Protein 2EHZ (pdb70)

Secondary structure (DSSP, 8-state):
---EEEEEEEEEE-S-HHHHHHIIIIII-PEEE--S-SSEEEEESSSBS-SEEEESS--SEEEEEEEEESSHHHHHHHHHHHHHTT---EE--HHHHHHHTEEEEEEEE-TTS-EEEEEEEE-B-TTS----SS--SS-B--GGG-S-EEEE--S-HHHHHHHHHHTT-B--EEEEEE-TTS-EEEEEEEBSSSBS-SEEE-S---SSSEEEEEEEESSHHHHHHHHHHHHHTT--EEEEEEE-TTT--EEEEEE-TTSSEEEEEE-PPBP-SS---BSS-SEE--B-S-SSS--S---

Nearest PDB structures (foldseek):
  2ehz-assembly1_A  TM=1.003E+00  e=2.492E-70  Pseudomonas sp. C18
  2ei2-assembly1_A  TM=9.998E-01  e=2.184E-67  Pseudomonas sp. C18
  2wl9-assembly2_A  TM=9.885E-01  e=6.927E-49  Rhodococcus sp. DK17
  2wl3-assembly1_C  TM=9.842E-01  e=6.831E-46  Rhodococcus sp. DK17
  1kwb-assembly1_B  TM=9.546E-01  e=2.351E-32  Pseudomonas sp. KKS102

Organism: Pseudomonas sp. (strain C18) (NCBI:txid69011)

Structure (mmCIF, N/CA/C/O backbone):
data_2EHZ
#
_entry.id   2EHZ
#
_cell.length_a   117.820
_cell.length_b   117.820
_cell.length_c   121.160
_cell.angle_alpha   90.00
_cell.angle_beta   90.00
_cell.angle_gamma   90.00
#
_symmetry.space_group_name_H-M   'I 4 2 2'
#
loop_
_entity.id
_entity.type
_entity.pdbx_description
1 polymer '1,2-dihydroxynaphthalene dioxygenase'
2 non-polymer 'FE (II) ION'
3 non-polymer 'MAGNESIUM ION'
4 non-polymer 4-METHYLCATECHOL
5 non-polymer 1,2-ETHANEDIOL
6 water water
#
loop_
_atom_site.group_PDB
_atom_site.id
_atom_site.type_symbol
_atom_site.label_atom_id
_atom_site.label_alt_id
_atom_site.label_comp_id
_atom_site.label_asym_id
_atom_site.label_entity_id
_atom_site.label_seq_id
_atom_site.pdbx_PDB_ins_code
_atom_site.Cartn_x
_atom_site.Cartn_y
_atom_site.Cartn_z
_atom_site.occupancy
_atom_site.B_iso_or_equiv
_atom_site.auth_seq_id
_atom_site.auth_comp_id
_atom_site.auth_asym_id
_atom_site.auth_atom_id
_atom_site.pdbx_PDB_model_num
ATOM 1 N N . GLN A 1 4 ? 0.795 9.195 31.512 0.00 28.91 4 GLN A N 1
ATOM 2 C CA . GLN A 1 4 ? 1.552 10.102 32.464 1.00 16.96 4 GLN A CA 1
ATOM 3 C C . GLN A 1 4 ? 1.450 11.481 31.819 0.50 16.31 4 GLN A C 1
ATOM 4 O O . GLN A 1 4 ? 1.618 11.620 30.607 0.50 16.47 4 GLN A O 1
ATOM 10 N N . ALA A 1 5 ? 1.175 12.490 32.645 1.00 16.15 5 ALA A N 1
ATOM 11 C CA . ALA A 1 5 ? 1.054 13.877 32.196 1.00 14.99 5 ALA A CA 1
ATOM 12 C C . ALA A 1 5 ? 2.404 14.413 31.732 1.00 14.26 5 ALA A C 1
ATOM 13 O O . ALA A 1 5 ? 3.420 14.245 32.414 1.00 14.96 5 ALA A O 1
ATOM 15 N N . ALA A 1 6 ? 2.406 15.051 30.566 1.00 12.85 6 ALA A N 1
ATOM 16 C CA . ALA A 1 6 ? 3.641 15.549 29.976 1.00 11.18 6 ALA A CA 1
ATOM 17 C C . ALA A 1 6 ? 3.396 16.711 29.029 1.00 9.90 6 ALA A C 1
ATOM 18 O O . ALA A 1 6 ? 2.316 16.844 28.437 1.00 9.81 6 ALA A O 1
ATOM 20 N N . VAL A 1 7 ? 4.414 17.548 28.884 1.00 8.86 7 VAL A N 1
ATOM 21 C CA . VAL A 1 7 ? 4.453 18.512 27.808 1.00 8.00 7 VAL A CA 1
ATOM 22 C C . VAL A 1 7 ? 4.444 17.741 26.488 1.00 7.90 7 VAL A C 1
ATOM 23 O O . VAL A 1 7 ? 5.108 16.707 26.363 1.00 8.04 7 VAL A O 1
ATOM 27 N N . ILE A 1 8 ? 3.659 18.225 25.524 1.00 7.51 8 ILE A N 1
ATOM 28 C CA . ILE A 1 8 ? 3.524 17.565 24.224 1.00 8.15 8 ILE A CA 1
ATOM 29 C C . ILE A 1 8 ? 4.078 18.348 23.032 1.00 7.84 8 ILE A C 1
ATOM 30 O O . ILE A 1 8 ? 4.278 17.756 21.977 1.00 8.05 8 ILE A O 1
ATOM 35 N N . GLU A 1 9 ? 4.298 19.657 23.170 1.00 7.61 9 GLU A N 1
ATOM 36 C CA . GLU A 1 9 ? 4.948 20.432 22.100 1.00 7.64 9 GLU A CA 1
ATOM 37 C C . GLU A 1 9 ? 5.378 21.802 22.579 1.00 7.34 9 GLU A C 1
ATOM 38 O O . GLU A 1 9 ? 4.857 22.324 23.570 1.00 7.28 9 GLU A O 1
ATOM 44 N N . LEU A 1 10 ? 6.335 22.376 21.855 1.00 7.01 10 LEU A N 1
ATOM 45 C CA . LEU A 1 10 ? 6.599 23.809 21.927 1.00 7.56 10 LEU A CA 1
ATOM 46 C C . LEU A 1 10 ? 5.484 24.488 21.132 1.00 7.59 10 LEU A C 1
ATOM 47 O O . LEU A 1 10 ? 5.478 24.479 19.893 1.00 8.41 10 LEU A O 1
ATOM 52 N N . GLY A 1 11 ? 4.536 25.068 21.861 1.00 7.33 11 GLY A N 1
ATOM 53 C CA . GLY A 1 11 ? 3.321 25.608 21.253 1.00 7.23 11 GLY A CA 1
ATOM 54 C C . GLY A 1 11 ? 3.499 27.015 20.719 1.00 7.54 11 GLY A C 1
ATOM 55 O O . GLY A 1 11 ? 3.149 27.309 19.574 1.00 8.00 11 GLY A O 1
ATOM 56 N N . TYR A 1 12 ? 4.037 27.894 21.553 1.00 7.45 12 TYR A N 1
ATOM 57 C CA . TYR A 1 12 ? 4.285 29.273 21.144 1.00 7.50 12 TYR A CA 1
ATOM 58 C C . TYR A 1 12 ? 5.525 29.776 21.853 1.00 7.52 12 TYR A C 1
ATOM 59 O O . TYR A 1 12 ? 6.041 29.140 22.771 1.00 7.93 12 TYR A O 1
ATOM 68 N N . MET A 1 13 ? 5.995 30.937 21.429 1.00 7.77 13 MET A N 1
ATOM 69 C CA . MET A 1 13 ? 7.070 31.604 22.132 1.00 8.56 13 MET A CA 1
ATOM 70 C C . MET A 1 13 ? 6.906 33.092 21.966 1.00 8.20 13 MET A C 1
ATOM 71 O O . MET A 1 13 ? 6.225 33.564 21.036 1.00 8.69 13 MET A O 1
ATOM 76 N N . GLY A 1 14 ? 7.513 33.825 22.885 1.00 7.35 14 GLY A N 1
ATOM 77 C CA . GLY A 1 14 ? 7.506 35.278 22.828 1.00 7.77 14 GLY A CA 1
ATOM 78 C C . GLY A 1 14 ? 8.929 35.776 22.763 1.00 7.88 14 GLY A C 1
ATOM 79 O O . GLY A 1 14 ? 9.806 35.245 23.446 1.00 7.75 14 GLY A O 1
ATOM 80 N N . ILE A 1 15 ? 9.154 36.786 21.930 1.00 7.67 15 ILE A N 1
ATOM 81 C CA . ILE A 1 15 ? 10.448 37.468 21.855 1.00 8.43 15 ILE A CA 1
ATOM 82 C C . ILE A 1 15 ? 10.203 38.969 22.010 1.00 8.53 15 ILE A C 1
ATOM 83 O O . ILE A 1 15 ? 9.087 39.446 21.769 1.00 8.46 15 ILE A O 1
ATOM 88 N N . SER A 1 16 ? 11.224 39.708 22.434 1.00 8.78 16 SER A N 1
ATOM 89 C CA . SER A 1 16 ? 11.135 41.170 22.388 1.00 9.71 16 SER A CA 1
ATOM 90 C C . SER A 1 16 ? 12.228 41.722 21.492 1.00 9.55 16 SER A C 1
ATOM 91 O O . SER A 1 16 ? 13.350 41.201 21.471 1.00 9.37 16 SER A O 1
ATOM 95 N N . VAL A 1 17 ? 11.885 42.775 20.752 1.00 9.68 17 VAL A N 1
ATOM 96 C CA . VAL A 1 17 ? 12.765 43.323 19.726 1.00 10.11 17 VAL A CA 1
ATOM 97 C C . VAL A 1 17 ? 12.868 44.835 19.840 1.00 10.26 17 VAL A C 1
ATOM 98 O O . VAL A 1 17 ? 11.947 45.491 20.323 1.00 10.69 17 VAL A O 1
ATOM 102 N N . LYS A 1 18 ? 13.999 45.370 19.396 1.00 10.36 18 LYS A N 1
ATOM 103 C CA . LYS A 1 18 ? 14.200 46.814 19.362 1.00 11.02 18 LYS A CA 1
ATOM 104 C C . LYS A 1 18 ? 13.731 47.432 18.043 1.00 10.91 18 LYS A C 1
ATOM 105 O O . LYS A 1 18 ? 13.441 48.632 17.993 1.00 11.48 18 LYS A O 1
ATOM 111 N N . ASP A 1 19 ? 13.643 46.625 16.984 1.00 10.99 19 ASP A N 1
ATOM 112 C CA . ASP A 1 19 ? 13.274 47.149 15.665 1.00 11.25 19 ASP A CA 1
ATOM 113 C C . ASP A 1 19 ? 12.138 46.324 15.042 1.00 10.89 19 ASP A C 1
ATOM 114 O O . ASP A 1 19 ? 12.385 45.409 14.233 1.00 10.82 19 ASP A O 1
ATOM 119 N N . PRO A 1 20 ? 10.884 46.617 15.436 1.00 10.86 20 PRO A N 1
ATOM 120 C CA . PRO A 1 20 ? 9.751 45.841 14.906 1.00 11.11 20 PRO A CA 1
ATOM 121 C C . PRO A 1 20 ? 9.610 45.880 13.382 1.00 11.16 20 PRO A C 1
ATOM 122 O O . PRO A 1 20 ? 9.277 44.858 12.785 1.00 10.66 20 PRO A O 1
ATOM 126 N N . ASP A 1 21 ? 9.865 47.026 12.753 1.00 11.20 21 ASP A N 1
ATOM 127 C CA . ASP A 1 21 ? 9.749 47.118 11.294 1.00 11.40 21 ASP A CA 1
ATOM 128 C C . ASP A 1 21 ? 10.766 46.233 10.575 1.00 11.05 21 ASP A C 1
ATOM 129 O O . ASP A 1 21 ? 10.435 45.573 9.584 1.00 11.02 21 ASP A O 1
ATOM 134 N N . ALA A 1 22 ? 12.001 46.210 11.074 1.00 10.58 22 ALA A N 1
ATOM 135 C CA . ALA A 1 22 ? 13.022 45.331 10.509 1.00 10.54 22 ALA A CA 1
ATOM 136 C C . ALA A 1 22 ? 12.616 43.875 10.681 1.00 10.11 22 ALA A C 1
ATOM 137 O O . ALA A 1 22 ? 12.844 43.049 9.790 1.00 9.98 22 ALA A O 1
ATOM 139 N N . TRP A 1 23 ? 12.015 43.557 11.826 1.00 9.42 23 TRP A N 1
ATOM 140 C CA . TRP A 1 23 ? 11.542 42.196 12.080 1.00 9.28 23 TRP A CA 1
ATOM 141 C C . TRP A 1 23 ? 10.405 41.768 11.161 1.00 9.11 23 TRP A C 1
ATOM 142 O O . TRP A 1 23 ? 10.375 40.625 10.723 1.00 9.00 23 TRP A O 1
ATOM 153 N N . LYS A 1 24 ? 9.486 42.676 10.842 1.00 8.77 24 LYS A N 1
ATOM 154 C CA . LYS A 1 24 ? 8.416 42.341 9.905 1.00 9.19 24 LYS A CA 1
ATOM 155 C C . LYS A 1 24 ? 8.976 41.997 8.523 1.00 9.22 24 LYS A C 1
ATOM 156 O O . LYS A 1 24 ? 8.593 40.990 7.928 1.00 9.01 24 LYS A O 1
ATOM 162 N N . SER A 1 25 ? 9.895 42.817 8.019 1.00 9.27 25 SER A N 1
ATOM 163 C CA . SER A 1 25 ? 10.498 42.566 6.711 1.00 9.59 25 SER A CA 1
ATOM 164 C C . SER A 1 25 ? 11.349 41.300 6.693 1.00 9.17 25 SER A C 1
ATOM 165 O O . SER A 1 25 ? 11.301 40.529 5.736 1.00 9.16 25 SER A O 1
ATOM 169 N N . PHE A 1 26 ? 12.123 41.092 7.752 1.00 8.37 26 PHE A N 1
ATOM 170 C CA . PHE A 1 26 ? 12.932 39.890 7.905 1.00 8.63 26 PHE A CA 1
ATOM 171 C C . PHE A 1 26 ? 12.057 38.630 7.919 1.00 8.35 26 PHE A C 1
ATOM 172 O O . PHE A 1 26 ? 12.289 37.686 7.159 1.00 8.73 26 PHE A O 1
ATOM 180 N N . ALA A 1 27 ? 11.048 38.617 8.783 1.00 8.41 27 ALA A N 1
ATOM 181 C CA . ALA A 1 27 ? 10.207 37.435 8.942 1.00 8.47 27 ALA A CA 1
ATOM 182 C C . ALA A 1 27 ? 9.484 37.075 7.648 1.00 8.50 27 ALA A C 1
ATOM 183 O O . ALA A 1 27 ? 9.396 35.904 7.297 1.00 8.34 27 ALA A O 1
ATOM 185 N N . THR A 1 28 ? 8.973 38.075 6.940 1.00 8.53 28 THR A N 1
ATOM 186 C CA . THR A 1 28 ? 8.206 37.820 5.723 1.00 8.54 28 THR A CA 1
ATOM 187 C C . THR A 1 28 ? 9.104 37.504 4.533 1.00 8.49 28 THR A C 1
ATOM 188 O O . THR A 1 28 ? 8.936 36.475 3.883 1.00 9.27 28 THR A O 1
ATOM 192 N N . ASP A 1 29 ? 10.064 38.380 4.248 1.00 8.95 29 ASP A N 1
ATOM 193 C CA . ASP A 1 29 ? 10.889 38.241 3.046 1.00 9.87 29 ASP A CA 1
ATOM 194 C C . ASP A 1 29 ? 11.936 37.144 3.187 1.00 9.54 29 ASP A C 1
ATOM 195 O O . ASP A 1 29 ? 12.141 36.348 2.263 1.00 10.08 29 ASP A O 1
ATOM 200 N N . MET A 1 30 ? 12.617 37.114 4.330 1.00 9.36 30 MET A N 1
ATOM 201 C CA . MET A 1 30 ? 13.715 36.176 4.512 1.00 9.05 30 MET A CA 1
ATOM 202 C C . MET A 1 30 ? 13.245 34.779 4.900 1.00 9.02 30 MET A C 1
ATOM 203 O O . MET A 1 30 ? 13.875 33.795 4.512 1.00 9.32 30 MET A O 1
ATOM 208 N N . LEU A 1 31 ? 12.140 34.679 5.642 1.00 8.55 31 LEU A N 1
ATOM 209 C CA . LEU A 1 31 ? 11.692 33.378 6.157 1.00 8.57 31 LEU A CA 1
ATOM 210 C C . LEU A 1 31 ? 10.361 32.874 5.618 1.00 8.35 31 LEU A C 1
ATOM 211 O O . LEU A 1 31 ? 10.120 31.669 5.622 1.00 8.50 31 LEU A O 1
ATOM 216 N N . GLY A 1 32 ? 9.497 33.776 5.167 1.00 8.32 32 GLY A N 1
ATOM 217 C CA . GLY A 1 32 ? 8.171 33.375 4.683 1.00 8.07 32 GLY A CA 1
ATOM 218 C C . GLY A 1 32 ? 7.109 33.243 5.769 1.00 7.76 32 GLY A C 1
ATOM 219 O O . GLY A 1 32 ? 6.024 32.720 5.519 1.00 8.54 32 GLY A O 1
ATOM 220 N N . LEU A 1 33 ? 7.413 33.708 6.981 1.00 7.87 33 LEU A N 1
ATOM 221 C CA . LEU A 1 33 ? 6.414 33.749 8.051 1.00 8.34 33 LEU A CA 1
ATOM 222 C C . LEU A 1 33 ? 5.332 34.774 7.705 1.00 8.44 33 LEU A C 1
ATOM 223 O O . LEU A 1 33 ? 5.554 35.680 6.887 1.00 8.85 33 LEU A O 1
ATOM 228 N N . GLN A 1 34 ? 4.164 34.626 8.326 1.00 8.21 34 GLN A N 1
ATOM 229 C CA . GLN A 1 34 ? 3.051 35.552 8.130 1.00 8.34 34 GLN A CA 1
ATOM 230 C C . GLN A 1 34 ? 2.968 36.531 9.296 1.00 8.49 34 GLN A C 1
ATOM 231 O O . GLN A 1 34 ? 2.924 36.112 10.459 1.00 8.99 34 GLN A O 1
ATOM 237 N N . VAL A 1 35 ? 2.940 37.827 8.986 1.00 8.55 35 VAL A N 1
ATOM 238 C CA . VAL A 1 35 ? 2.749 38.864 10.003 1.00 9.26 35 VAL A CA 1
ATOM 239 C C . VAL A 1 35 ? 1.262 39.090 10.234 1.00 10.02 35 VAL A C 1
ATOM 240 O O . VAL A 1 35 ? 0.501 39.300 9.280 1.00 10.48 35 VAL A O 1
ATOM 244 N N . LEU A 1 36 ? 0.856 39.019 11.499 1.00 10.35 36 LEU A N 1
ATOM 245 C CA . LEU A 1 36 ? -0.502 39.357 11.905 1.00 11.22 36 LEU A CA 1
ATOM 246 C C . LEU A 1 36 ? -0.441 40.494 12.914 1.00 11.67 36 LEU A C 1
ATOM 247 O O . LEU A 1 36 ? 0.146 40.361 13.994 1.00 11.37 36 LEU A O 1
ATOM 252 N N . ASP A 1 37 ? -1.031 41.622 12.545 1.00 13.21 37 ASP A N 1
ATOM 253 C CA . ASP A 1 37 ? -1.079 42.768 13.431 1.00 14.82 37 ASP A CA 1
ATOM 254 C C . ASP A 1 37 ? -2.525 42.956 13.869 1.00 15.20 37 ASP A C 1
ATOM 255 O O . ASP A 1 37 ? -3.398 43.202 13.037 1.00 16.01 37 ASP A O 1
ATOM 260 N N . GLU A 1 38 ? -2.771 42.808 15.169 1.00 15.66 38 GLU A N 1
ATOM 261 C CA . GLU A 1 38 ? -4.121 42.915 15.734 1.00 15.97 38 GLU A CA 1
ATOM 262 C C . GLU A 1 38 ? -4.418 44.328 16.246 1.00 15.91 38 GLU A C 1
ATOM 263 O O . GLU A 1 38 ? -5.425 44.552 16.926 1.00 16.46 38 GLU A O 1
ATOM 269 N N . GLY A 1 39 ? -3.543 45.275 15.909 1.00 15.56 39 GLY A N 1
ATOM 270 C CA . GLY A 1 39 ? -3.733 46.681 16.269 1.00 15.61 39 GLY A CA 1
ATOM 271 C C . GLY A 1 39 ? -3.237 47.041 17.653 1.00 15.77 39 GLY A C 1
ATOM 272 O O . GLY A 1 39 ? -3.463 48.158 18.121 1.00 15.43 39 GLY A O 1
ATOM 273 N N . GLU A 1 40 ? -2.559 46.103 18.313 1.00 15.56 40 GLU A N 1
ATOM 274 C CA . GLU A 1 40 ? -1.998 46.355 19.638 1.00 15.90 40 GLU A CA 1
ATOM 275 C C . GLU A 1 40 ? -0.782 47.257 19.514 1.00 15.57 40 GLU A C 1
ATOM 276 O O . GLU A 1 40 ? 0.001 47.129 18.571 1.00 16.28 40 GLU A O 1
ATOM 282 N N . LYS A 1 41 ? -0.627 48.163 20.473 1.00 15.31 41 LYS A N 1
ATOM 283 C CA . LYS A 1 41 ? 0.426 49.171 20.414 1.00 15.00 41 LYS A CA 1
ATOM 284 C C . LYS A 1 41 ? 1.827 48.598 20.626 1.00 14.76 41 LYS A C 1
ATOM 285 O O . LYS A 1 41 ? 2.816 49.175 20.167 1.00 15.41 41 LYS A O 1
ATOM 291 N N . ASP A 1 42 ? 1.901 47.453 21.298 1.00 13.41 42 ASP A N 1
ATOM 292 C CA . ASP A 1 42 ? 3.163 46.975 21.848 1.00 12.54 42 ASP A CA 1
ATOM 293 C C . ASP A 1 42 ? 3.616 45.605 21.340 1.00 11.32 42 ASP A C 1
ATOM 294 O O . ASP A 1 42 ? 4.624 45.082 21.806 1.00 11.16 42 ASP A O 1
ATOM 299 N N . ARG A 1 43 ? 2.873 45.022 20.400 1.00 10.33 43 ARG A N 1
ATOM 300 C CA . ARG A 1 43 ? 3.196 43.682 19.908 1.00 9.86 43 ARG A CA 1
ATOM 301 C C . ARG A 1 43 ? 2.512 43.377 18.587 1.00 9.44 43 ARG A C 1
ATOM 302 O O . ARG A 1 43 ? 1.503 43.999 18.233 1.00 9.21 43 ARG A O 1
ATOM 310 N N . PHE A 1 44 ? 3.088 42.422 17.862 1.00 8.84 44 PHE A N 1
ATOM 311 C CA . PHE A 1 44 ? 2.420 41.794 16.735 1.00 8.83 44 PHE A CA 1
ATOM 312 C C . PHE A 1 44 ? 2.727 40.299 16.770 1.00 8.43 44 PHE A C 1
ATOM 313 O O . PHE A 1 44 ? 3.458 39.833 17.653 1.00 8.74 44 PHE A O 1
ATOM 321 N N . TYR A 1 45 ? 2.181 39.556 15.811 1.00 8.23 45 TYR A N 1
ATOM 322 C CA . TYR A 1 45 ? 2.276 38.095 15.824 1.00 8.02 45 TYR A CA 1
ATOM 323 C C . TYR A 1 45 ? 2.878 37.565 14.538 1.00 7.95 45 TYR A C 1
ATOM 324 O O . TYR A 1 45 ? 2.746 38.187 13.483 1.00 8.28 45 TYR A O 1
ATOM 333 N N . LEU A 1 46 ? 3.542 36.414 14.639 1.00 7.38 46 LEU A N 1
ATOM 334 C CA . LEU A 1 46 ? 3.987 35.663 13.469 1.00 7.41 46 LEU A CA 1
ATOM 335 C C . LEU A 1 46 ? 3.280 34.323 13.450 1.00 6.94 46 LEU A C 1
ATOM 336 O O . LEU A 1 46 ? 3.242 33.608 14.462 1.00 7.31 46 LEU A O 1
ATOM 341 N N . ARG A 1 47 ? 2.708 33.994 12.291 1.00 6.93 47 ARG A N 1
ATOM 342 C CA . ARG A 1 47 ? 1.998 32.730 12.082 1.00 6.72 47 ARG A CA 1
ATOM 343 C C . ARG A 1 47 ? 2.788 31.796 11.185 1.00 6.72 47 ARG A C 1
ATOM 344 O O . ARG A 1 47 ? 3.600 32.238 10.359 1.00 7.03 47 ARG A O 1
ATOM 352 N N . MET A 1 48 ? 2.492 30.504 11.333 1.00 6.82 48 MET A N 1
ATOM 353 C CA . MET A 1 48 ? 3.135 29.430 10.573 1.00 7.18 48 MET A CA 1
ATOM 354 C C . MET A 1 48 ? 2.153 28.414 10.029 1.00 7.03 48 MET A C 1
ATOM 355 O O . MET A 1 48 ? 2.547 27.554 9.251 1.00 7.44 48 MET A O 1
ATOM 360 N N . ASP A 1 49 ? 0.903 28.485 10.481 1.00 6.78 49 ASP A N 1
ATOM 361 C CA . ASP A 1 49 ? -0.088 27.416 10.291 1.00 7.14 49 ASP A CA 1
ATOM 362 C C . ASP A 1 49 ? -1.449 27.952 10.735 1.00 6.94 49 ASP A C 1
ATOM 363 O O . ASP A 1 49 ? -1.646 29.166 10.732 1.00 6.99 49 ASP A O 1
ATOM 368 N N . TYR A 1 50 ? -2.375 27.075 11.120 1.00 6.82 50 TYR A N 1
ATOM 369 C CA . TYR A 1 50 ? -3.714 27.518 11.530 1.00 7.17 50 TYR A CA 1
ATOM 370 C C . TYR A 1 50 ? -3.766 28.147 12.916 1.00 7.17 50 TYR A C 1
ATOM 371 O O . TYR A 1 50 ? -4.753 28.799 13.251 1.00 7.64 50 TYR A O 1
ATOM 380 N N . TRP A 1 51 ? -2.762 27.926 13.756 1.00 6.85 51 TRP A N 1
ATOM 381 C CA . TRP A 1 51 ? -2.790 28.561 15.078 1.00 6.61 51 TRP A CA 1
ATOM 382 C C . TRP A 1 51 ? -2.951 30.067 14.920 1.00 6.70 51 TRP A C 1
ATOM 383 O O . TRP A 1 51 ? -2.456 30.648 13.941 1.00 6.83 51 TRP A O 1
ATOM 394 N N . HIS A 1 52 ? -3.639 30.708 15.865 1.00 6.73 52 HIS A N 1
ATOM 395 C CA . HIS A 1 52 ? -3.704 32.162 15.832 1.00 7.22 52 HIS A CA 1
ATOM 396 C C . HIS A 1 52 ? -2.296 32.738 15.617 1.00 7.32 52 HIS A C 1
ATOM 397 O O . HIS A 1 52 ? -2.097 33.621 14.783 1.00 7.84 52 HIS A O 1
ATOM 404 N N . HIS A 1 53 ? -1.323 32.216 16.363 1.00 7.13 53 HIS A N 1
ATOM 405 C CA . HIS A 1 53 ? 0.086 32.563 16.158 1.00 7.37 53 HIS A CA 1
ATOM 406 C C . HIS A 1 53 ? 0.993 31.475 16.706 1.00 7.33 53 HIS A C 1
ATOM 407 O O . HIS A 1 53 ? 0.564 30.623 17.492 1.00 7.21 53 HIS A O 1
ATOM 414 N N . ARG A 1 54 ? 2.258 31.524 16.297 1.00 6.67 54 ARG A N 1
ATOM 415 C CA . ARG A 1 54 ? 3.301 30.730 16.944 1.00 7.07 54 ARG A CA 1
ATOM 416 C C . ARG A 1 54 ? 4.324 31.595 17.695 1.00 7.32 54 ARG A C 1
ATOM 417 O O . ARG A 1 54 ? 4.920 31.140 18.673 1.00 7.59 54 ARG A O 1
ATOM 425 N N . ILE A 1 55 ? 4.536 32.832 17.235 1.00 6.86 55 ILE A N 1
ATOM 426 C CA . ILE A 1 55 ? 5.516 33.724 17.861 1.00 7.71 55 ILE A CA 1
ATOM 427 C C . ILE A 1 55 ? 4.855 35.063 18.150 1.00 7.59 55 ILE A C 1
ATOM 428 O O . ILE A 1 55 ? 4.220 35.648 17.269 1.00 8.28 55 ILE A O 1
ATOM 433 N N . VAL A 1 56 ? 4.974 35.522 19.395 1.00 7.26 56 VAL A N 1
ATOM 434 C CA . VAL A 1 56 ? 4.581 36.892 19.759 1.00 7.48 56 VAL A CA 1
ATOM 435 C C . VAL A 1 56 ? 5.824 37.770 19.735 1.00 7.51 56 VAL A C 1
ATOM 436 O O . VAL A 1 56 ? 6.837 37.430 20.347 1.00 7.46 56 VAL A O 1
ATOM 440 N N . VAL A 1 57 ? 5.746 38.880 19.007 1.00 7.38 57 VAL A N 1
ATOM 441 C CA . VAL A 1 57 ? 6.864 39.814 18.903 1.00 7.84 57 VAL A CA 1
ATOM 442 C C . VAL A 1 57 ? 6.523 41.098 19.659 1.00 8.08 57 VAL A C 1
ATOM 443 O O . VAL A 1 57 ? 5.727 41.921 19.192 1.00 7.94 57 VAL A O 1
ATOM 447 N N . HIS A 1 58 ? 7.133 41.252 20.831 1.00 8.36 58 HIS A N 1
ATOM 448 C CA . HIS A 1 58 ? 6.910 42.423 21.676 1.00 9.00 58 HIS A CA 1
ATOM 449 C C . HIS A 1 58 ? 7.856 43.564 21.293 1.00 10.51 58 HIS A C 1
ATOM 450 O O . HIS A 1 58 ? 9.027 43.323 20.990 1.00 10.16 58 HIS A O 1
ATOM 457 N N . HIS A 1 59 ? 7.340 44.797 21.333 1.00 12.39 59 HIS A N 1
ATOM 458 C CA . HIS A 1 59 ? 8.091 46.030 21.022 1.00 15.13 59 HIS A CA 1
ATOM 459 C C . HIS A 1 59 ? 8.933 46.490 22.213 1.00 16.42 59 HIS A C 1
ATOM 460 O O . HIS A 1 59 ? 8.945 45.837 23.257 1.00 17.57 59 HIS A O 1
ATOM 467 N N . ASN A 1 60 ? 9.613 47.632 22.051 1.00 17.49 60 ASN A N 1
ATOM 468 C CA . ASN A 1 60 ? 10.423 48.257 23.111 1.00 18.37 60 ASN A CA 1
ATOM 469 C C . ASN A 1 60 ? 11.179 47.225 23.950 1.00 18.35 60 ASN A C 1
ATOM 470 O O . ASN A 1 60 ? 11.108 47.218 25.185 1.00 19.48 60 ASN A O 1
ATOM 475 N N . GLY A 1 61 ? 11.918 46.361 23.264 1.00 18.07 61 GLY A N 1
ATOM 476 C CA . GLY A 1 61 ? 12.403 45.139 23.870 1.00 17.43 61 GLY A CA 1
ATOM 477 C C . GLY A 1 61 ? 13.898 45.020 24.041 1.00 16.60 61 GLY A C 1
ATOM 478 O O . GLY A 1 61 ? 14.631 46.005 23.956 1.00 17.03 61 GLY A O 1
ATOM 479 N N . GLN A 1 62 ? 14.335 43.782 24.252 1.00 15.90 62 GLN A N 1
ATOM 480 C CA . GLN A 1 62 ? 15.700 43.483 24.677 1.00 14.55 62 GLN A CA 1
ATOM 481 C C . GLN A 1 62 ? 16.467 42.660 23.646 1.00 12.87 62 GLN A C 1
ATOM 482 O O . GLN A 1 62 ? 17.600 42.240 23.894 1.00 12.36 62 GLN A O 1
ATOM 488 N N . ASP A 1 63 ? 15.842 42.431 22.493 1.00 11.08 63 ASP A N 1
ATOM 489 C CA . ASP A 1 63 ? 16.413 41.571 21.454 1.00 9.85 63 ASP A CA 1
ATOM 490 C C . ASP A 1 63 ? 16.755 40.173 21.991 1.00 9.10 63 ASP A C 1
ATOM 491 O O . ASP A 1 63 ? 17.842 39.653 21.753 1.00 8.96 63 ASP A O 1
ATOM 496 N N . ASP A 1 64 ? 15.812 39.582 22.724 1.00 8.54 64 ASP A N 1
ATOM 497 C CA . ASP A 1 64 ? 15.998 38.245 23.307 1.00 8.38 64 ASP A CA 1
ATOM 498 C C . ASP A 1 64 ? 14.649 37.575 23.508 1.00 8.54 64 ASP A C 1
ATOM 499 O O . ASP A 1 64 ? 13.594 38.180 23.313 1.00 9.04 64 ASP A O 1
ATOM 504 N N . LEU A 1 65 ? 14.711 36.303 23.879 1.00 8.22 65 LEU A N 1
ATOM 505 C CA . LEU A 1 65 ? 13.571 35.511 24.305 1.00 8.83 65 LEU A CA 1
ATOM 506 C C . LEU A 1 65 ? 12.846 36.138 25.498 1.00 8.33 65 LEU A C 1
ATOM 507 O O . LEU A 1 65 ? 13.483 36.588 26.464 1.00 8.81 65 LEU A O 1
ATOM 512 N N . GLU A 1 66 ? 11.516 36.153 25.431 1.00 8.58 66 GLU A N 1
ATOM 513 C CA . GLU A 1 66 ? 10.666 36.555 26.553 1.00 8.88 66 GLU A CA 1
ATOM 514 C C . GLU A 1 66 ? 10.053 35.359 27.284 1.00 8.73 66 GLU A C 1
ATOM 515 O O . GLU A 1 66 ? 9.985 35.350 28.504 1.00 8.94 66 GLU A O 1
ATOM 521 N N . TYR A 1 67 ? 9.590 34.357 26.536 1.00 8.05 67 TYR A N 1
ATOM 522 C CA . TYR A 1 67 ? 8.999 33.149 27.139 1.00 7.93 67 TYR A CA 1
ATOM 523 C C . TYR A 1 67 ? 8.893 32.021 26.128 1.00 7.89 67 TYR A C 1
ATOM 524 O O . TYR A 1 67 ? 8.719 32.268 24.928 1.00 7.54 67 TYR A O 1
ATOM 533 N N . LEU A 1 68 ? 9.015 30.792 26.623 1.00 7.93 68 LEU A N 1
ATOM 534 C CA . LEU A 1 68 ? 8.643 29.601 25.853 1.00 8.44 68 LEU A CA 1
ATOM 535 C C . LEU A 1 68 ? 7.333 29.050 26.397 1.00 8.16 68 LEU A C 1
ATOM 536 O O . LEU A 1 68 ? 7.173 28.920 27.621 1.00 8.60 68 LEU A O 1
ATOM 541 N N . GLY A 1 69 ? 6.404 28.737 25.491 1.00 7.66 69 GLY A N 1
ATOM 542 C CA . GLY A 1 69 ? 5.081 28.235 25.857 1.00 7.72 69 GLY A CA 1
ATOM 543 C C . GLY A 1 69 ? 4.935 26.765 25.506 1.00 7.41 69 GLY A C 1
ATOM 544 O O . GLY A 1 69 ? 4.834 26.411 24.319 1.00 7.66 69 GLY A O 1
ATOM 545 N N . TRP A 1 70 ? 4.921 25.919 26.533 1.00 7.24 70 TRP A N 1
ATOM 546 C CA . TRP A 1 70 ? 4.863 24.467 26.381 1.00 7.23 70 TRP A CA 1
ATOM 547 C C . TRP A 1 70 ? 3.446 23.969 26.600 1.00 7.22 70 TRP A C 1
ATOM 548 O O . TRP A 1 70 ? 2.835 24.247 27.639 1.00 7.82 70 TRP A O 1
ATOM 559 N N . ARG A 1 71 ? 2.936 23.226 25.622 1.00 7.02 71 ARG A N 1
ATOM 560 C CA . ARG A 1 71 ? 1.563 22.740 25.652 1.00 7.22 71 ARG A CA 1
ATOM 561 C C . ARG A 1 71 ? 1.455 21.386 26.348 1.00 7.59 71 ARG A C 1
ATOM 562 O O . ARG A 1 71 ? 2.342 20.539 26.211 1.00 8.31 71 ARG A O 1
ATOM 570 N N . VAL A 1 72 ? 0.379 21.203 27.112 1.00 7.86 72 VAL A N 1
ATOM 571 C CA . VAL A 1 72 ? -0.039 19.875 27.568 1.00 8.40 72 VAL A CA 1
ATOM 572 C C . VAL A 1 72 ? -1.393 19.555 26.928 1.00 8.67 72 VAL A C 1
ATOM 573 O O . VAL A 1 72 ? -2.064 20.451 26.393 1.00 9.12 72 VAL A O 1
ATOM 577 N N . ALA A 1 73 ? -1.791 18.288 26.972 1.00 8.91 73 ALA A N 1
ATOM 578 C CA . ALA A 1 73 ? -2.961 17.850 26.212 1.00 9.55 73 ALA A CA 1
ATOM 579 C C . ALA A 1 73 ? -4.259 18.511 26.660 1.00 9.78 73 ALA A C 1
ATOM 580 O O . ALA A 1 73 ? -5.071 18.910 25.823 1.00 10.90 73 ALA A O 1
ATOM 582 N N . GLY A 1 74 ? -4.454 18.648 27.965 1.00 10.00 74 GLY A N 1
ATOM 583 C CA . GLY A 1 74 ? -5.685 19.230 28.482 1.00 10.19 74 GLY A CA 1
ATOM 584 C C . GLY A 1 74 ? -5.571 19.595 29.943 1.00 10.43 74 GLY A C 1
ATOM 585 O O . GLY A 1 74 ? -4.486 19.529 30.538 1.00 9.79 74 GLY A O 1
ATOM 586 N N . LYS A 1 75 ? -6.703 19.979 30.526 1.00 11.06 75 LYS A N 1
ATOM 587 C CA . LYS A 1 75 ? -6.755 20.402 31.913 1.00 12.14 75 LYS A CA 1
ATOM 588 C C . LYS A 1 75 ? -6.245 19.346 32.911 1.00 11.82 75 LYS A C 1
ATOM 589 O O . LYS A 1 75 ? -5.534 19.705 33.855 1.00 11.79 75 LYS A O 1
ATOM 595 N N . PRO A 1 76 ? -6.608 18.050 32.725 1.00 11.77 76 PRO A N 1
ATOM 596 C CA . PRO A 1 76 ? -6.102 17.069 33.702 1.00 11.78 76 PRO A CA 1
ATOM 597 C C . PRO A 1 76 ? -4.575 16.985 33.749 1.00 11.38 76 PRO A C 1
ATOM 598 O O . PRO A 1 76 ? -3.998 16.866 34.830 1.00 11.78 76 PRO A O 1
ATOM 602 N N . GLU A 1 77 ? -3.931 17.068 32.588 1.00 11.04 77 GLU A N 1
ATOM 603 C CA . GLU A 1 77 ? -2.471 17.012 32.510 1.00 11.06 77 GLU A CA 1
ATOM 604 C C . GLU A 1 77 ? -1.835 18.300 33.040 1.00 10.73 77 GLU A C 1
ATOM 605 O O . GLU A 1 77 ? -0.784 18.258 33.685 1.00 11.03 77 GLU A O 1
ATOM 611 N N . PHE A 1 78 ? -2.491 19.433 32.782 1.00 10.50 78 PHE A N 1
ATOM 612 C CA . PHE A 1 78 ? -2.100 20.743 33.320 1.00 10.92 78 PHE A CA 1
ATOM 613 C C . PHE A 1 78 ? -2.063 20.690 34.848 1.00 11.42 78 PHE A C 1
ATOM 614 O O . PHE A 1 78 ? -1.067 21.054 35.467 1.00 11.30 78 PHE A O 1
ATOM 622 N N . GLU A 1 79 ? -3.147 20.209 35.446 1.00 12.02 79 GLU A N 1
ATOM 623 C CA . GLU A 1 79 ? -3.248 20.138 36.899 1.00 13.08 79 GLU A CA 1
ATOM 624 C C . GLU A 1 79 ? -2.248 19.153 37.493 1.00 12.72 79 GLU A C 1
ATOM 625 O O . GLU A 1 79 ? -1.614 19.445 38.514 1.00 12.85 79 GLU A O 1
ATOM 631 N N . ALA A 1 80 ? -2.094 17.999 36.849 1.00 13.10 80 ALA A N 1
ATOM 632 C CA . ALA A 1 80 ? -1.156 16.979 37.316 1.00 13.11 80 ALA A CA 1
ATOM 633 C C . ALA A 1 80 ? 0.288 17.475 37.279 1.00 13.16 80 ALA A C 1
ATOM 634 O O . ALA A 1 80 ? 1.045 17.268 38.229 1.00 13.17 80 ALA A O 1
ATOM 636 N N . LEU A 1 81 ? 0.658 18.152 36.196 1.00 12.76 81 LEU A N 1
ATOM 637 C CA . LEU A 1 81 ? 2.015 18.669 36.055 1.00 13.05 81 LEU A CA 1
ATOM 638 C C . LEU A 1 81 ? 2.288 19.818 37.025 1.00 12.91 81 LEU A C 1
ATOM 639 O O . LEU A 1 81 ? 3.377 19.906 37.603 1.00 12.55 81 LEU A O 1
ATOM 644 N N . GLY A 1 82 ? 1.293 20.680 37.216 1.00 12.68 82 GLY A N 1
ATOM 645 C CA . GLY A 1 82 ? 1.389 21.764 38.192 1.00 12.79 82 GLY A CA 1
ATOM 646 C C . GLY A 1 82 ? 1.688 21.234 39.580 1.00 12.95 82 GLY A C 1
ATOM 647 O O . GLY A 1 82 ? 2.595 21.725 40.260 1.00 12.88 82 GLY A O 1
ATOM 648 N N . GLN A 1 83 ? 0.941 20.213 39.992 1.00 13.16 83 GLN A N 1
ATOM 649 C CA . GLN A 1 83 ? 1.140 19.609 41.306 1.00 13.58 83 GLN A CA 1
ATOM 650 C C . GLN A 1 83 ? 2.495 18.908 41.409 1.00 13.79 83 GLN A C 1
ATOM 651 O O . GLN A 1 83 ? 3.134 18.939 42.457 1.00 13.32 83 GLN A O 1
ATOM 657 N N . LYS A 1 84 ? 2.931 18.288 40.317 1.00 13.72 84 LYS A N 1
ATOM 658 C CA . LYS A 1 84 ? 4.231 17.622 40.256 1.00 14.03 84 LYS A CA 1
ATOM 659 C C . LYS A 1 84 ? 5.371 18.615 40.490 1.00 13.79 84 LYS A C 1
ATOM 660 O O . LYS A 1 84 ? 6.312 18.333 41.251 1.00 13.72 84 LYS A O 1
ATOM 666 N N . LEU A 1 85 ? 5.279 19.774 39.840 1.00 13.64 85 LEU A N 1
ATOM 667 C CA . LEU A 1 85 ? 6.255 20.850 40.017 1.00 14.02 85 LEU A CA 1
ATOM 668 C C . LEU A 1 85 ? 6.280 21.360 41.457 1.00 14.52 85 LEU A C 1
ATOM 669 O O . LEU A 1 85 ? 7.353 21.551 42.033 1.00 14.74 85 LEU A O 1
ATOM 674 N N . ILE A 1 86 ? 5.098 21.562 42.035 1.00 14.94 86 ILE A N 1
ATOM 675 C CA . ILE A 1 86 ? 4.985 22.024 43.420 1.00 15.74 86 ILE A CA 1
ATOM 676 C C . ILE A 1 86 ? 5.604 21.007 44.382 1.00 16.03 86 ILE A C 1
ATOM 677 O O . ILE A 1 86 ? 6.407 21.376 45.251 1.00 16.24 86 ILE A O 1
ATOM 682 N N . ASP A 1 87 ? 5.248 19.734 44.208 1.00 16.49 87 ASP A N 1
ATOM 683 C CA . ASP A 1 87 ? 5.752 18.652 45.065 1.00 17.13 87 ASP A CA 1
ATOM 684 C C . ASP A 1 87 ? 7.276 18.530 45.024 1.00 17.22 87 ASP A C 1
ATOM 685 O O . ASP A 1 87 ? 7.901 18.176 46.026 1.00 17.34 87 ASP A O 1
ATOM 690 N N . ALA A 1 88 ? 7.866 18.834 43.869 1.00 17.20 88 ALA A N 1
ATOM 691 C CA . ALA A 1 88 ? 9.311 18.745 43.681 1.00 17.29 88 ALA A CA 1
ATOM 692 C C . ALA A 1 88 ? 10.053 20.002 44.146 1.00 17.21 88 ALA A C 1
ATOM 693 O O . ALA A 1 88 ? 11.284 20.057 44.089 1.00 17.68 88 ALA A O 1
ATOM 695 N N . GLY A 1 89 ? 9.303 21.006 44.596 1.00 17.00 89 GLY A N 1
ATOM 696 C CA . GLY A 1 89 ? 9.891 22.219 45.165 1.00 16.96 89 GLY A CA 1
ATOM 697 C C . GLY A 1 89 ? 10.088 23.389 44.216 1.00 16.75 89 GLY A C 1
ATOM 698 O O . GLY A 1 89 ? 10.726 24.375 44.582 1.00 16.90 89 GLY A O 1
ATOM 699 N N . TYR A 1 90 ? 9.549 23.293 43.000 1.00 16.26 90 TYR A N 1
ATOM 700 C CA . TYR A 1 90 ? 9.630 24.399 42.042 1.00 16.07 90 TYR A CA 1
ATOM 701 C C . TYR A 1 90 ? 8.558 25.447 42.327 1.00 16.10 90 TYR A C 1
ATOM 702 O O . TYR A 1 90 ? 7.470 25.118 42.811 1.00 16.98 90 TYR A O 1
ATOM 711 N N . LYS A 1 91 ? 8.879 26.706 42.040 1.00 16.00 91 LYS A N 1
ATOM 712 C CA . LYS A 1 91 ? 7.949 27.812 42.241 1.00 16.16 91 LYS A CA 1
ATOM 713 C C . LYS A 1 91 ? 7.157 28.053 40.964 1.00 15.95 91 LYS A C 1
ATOM 714 O O . LYS A 1 91 ? 7.736 28.327 39.908 1.00 16.34 91 LYS A O 1
ATOM 720 N N . ILE A 1 92 ? 5.838 27.928 41.060 1.00 15.56 92 ILE A N 1
ATOM 721 C CA . ILE A 1 92 ? 4.956 28.184 39.922 1.00 15.36 92 ILE A CA 1
ATOM 722 C C . ILE A 1 92 ? 3.868 29.174 40.303 1.00 14.87 92 ILE A C 1
ATOM 723 O O . ILE A 1 92 ? 3.562 29.358 41.487 1.00 15.14 92 ILE A O 1
ATOM 728 N N . ARG A 1 93 ? 3.295 29.826 39.300 1.00 14.33 93 ARG A N 1
ATOM 729 C CA . ARG A 1 93 ? 2.121 30.647 39.517 1.00 14.21 93 ARG A CA 1
ATOM 730 C C . ARG A 1 93 ? 1.042 30.251 38.525 1.00 13.45 93 ARG A C 1
ATOM 731 O O . ARG A 1 93 ? 1.287 30.198 37.318 1.00 12.50 93 ARG A O 1
ATOM 739 N N . ILE A 1 94 ? -0.141 29.943 39.042 1.00 12.81 94 ILE A N 1
ATOM 740 C CA . ILE A 1 94 ? -1.302 29.659 38.208 1.00 13.39 94 ILE A CA 1
ATOM 741 C C . ILE A 1 94 ? -1.955 30.986 37.838 1.00 13.44 94 ILE A C 1
ATOM 742 O O . ILE A 1 94 ? -2.303 31.784 38.714 1.00 13.30 94 ILE A O 1
ATOM 747 N N . CYS A 1 95 ? -2.103 31.222 36.539 1.00 12.97 95 CYS A N 1
ATOM 748 C CA . CYS A 1 95 ? -2.563 32.508 36.036 1.00 13.55 95 CYS A CA 1
ATOM 749 C C . CYS A 1 95 ? -4.079 32.629 36.038 1.00 13.75 95 CYS A C 1
ATOM 750 O O . CYS A 1 95 ? -4.794 31.640 35.860 1.00 13.90 95 CYS A O 1
ATOM 753 N N . ASP A 1 96 ? -4.556 33.855 36.237 1.00 14.72 96 ASP A N 1
ATOM 754 C CA . ASP A 1 96 ? -5.982 34.152 36.168 1.00 15.17 96 ASP A CA 1
ATOM 755 C C . ASP A 1 96 ? -6.432 34.312 34.723 1.00 15.14 96 ASP A C 1
ATOM 756 O O . ASP A 1 96 ? -5.624 34.213 33.793 1.00 15.13 96 ASP A O 1
ATOM 761 N N . LYS A 1 97 ? -7.723 34.574 34.547 1.00 14.93 97 LYS A N 1
ATOM 762 C CA . LYS A 1 97 ? -8.342 34.672 33.229 1.00 14.76 97 LYS A CA 1
ATOM 763 C C . LYS A 1 97 ? -7.705 35.733 32.337 1.00 14.69 97 LYS A C 1
ATOM 764 O O . LYS A 1 97 ? -7.476 35.485 31.155 1.00 14.77 97 LYS A O 1
ATOM 770 N N . VAL A 1 98 ? -7.414 36.906 32.896 1.00 14.23 98 VAL A N 1
ATOM 771 C CA . VAL A 1 98 ? -6.822 37.998 32.116 1.00 14.59 98 VAL A CA 1
ATOM 772 C C . VAL A 1 98 ? -5.464 37.595 31.520 1.00 14.07 98 VAL A C 1
ATOM 773 O O . VAL A 1 98 ? -5.217 37.817 30.334 1.00 13.91 98 VAL A O 1
ATOM 777 N N . GLU A 1 99 ? -4.605 36.987 32.333 1.00 13.44 99 GLU A N 1
ATOM 778 C CA . GLU A 1 99 ? -3.289 36.550 31.862 1.00 13.48 99 GLU A CA 1
ATOM 779 C C . GLU A 1 99 ? -3.375 35.428 30.829 1.00 12.69 99 GLU A C 1
ATOM 780 O O . GLU A 1 99 ? -2.608 35.406 29.870 1.00 12.76 99 GLU A O 1
ATOM 786 N N . ALA A 1 100 ? -4.304 34.496 31.038 1.00 11.88 100 ALA A N 1
ATOM 787 C CA . ALA A 1 100 ? -4.544 33.422 30.073 1.00 11.44 100 ALA A CA 1
ATOM 788 C C . ALA A 1 100 ? -5.047 33.986 28.750 1.00 11.46 100 ALA A C 1
ATOM 789 O O . ALA A 1 100 ? -4.636 33.537 27.675 1.00 11.33 100 ALA A O 1
ATOM 791 N N . GLN A 1 101 ? -5.938 34.973 28.828 1.00 11.12 101 GLN A N 1
ATOM 792 C CA . GLN A 1 101 ? -6.483 35.594 27.625 1.00 11.75 101 GLN A CA 1
ATOM 793 C C . GLN A 1 101 ? -5.410 36.356 26.842 1.00 10.75 101 GLN A C 1
ATOM 794 O O . GLN A 1 101 ? -5.452 36.389 25.608 1.00 10.45 101 GLN A O 1
ATOM 800 N N . GLU A 1 102 ? -4.444 36.949 27.551 1.00 10.11 102 GLU A N 1
ATOM 801 C CA . GLU A 1 102 ? -3.329 37.623 26.890 1.00 10.23 102 GLU A CA 1
ATOM 802 C C . GLU A 1 102 ? -2.583 36.662 25.954 1.00 9.63 102 GLU A C 1
ATOM 803 O O . GLU A 1 102 ? -2.243 37.015 24.827 1.00 10.38 102 GLU A O 1
ATOM 809 N N . ARG A 1 103 ? -2.342 35.444 26.432 1.00 9.36 103 ARG A N 1
ATOM 810 C CA . ARG A 1 103 ? -1.675 34.413 25.629 1.00 9.21 103 ARG A CA 1
ATOM 811 C C . ARG A 1 103 ? -2.610 33.667 24.677 1.00 9.22 103 ARG A C 1
ATOM 812 O O . ARG A 1 103 ? -2.141 32.906 23.834 1.00 9.58 103 ARG A O 1
ATOM 820 N N . MET A 1 104 ? -3.917 33.888 24.828 1.00 9.29 104 MET A N 1
ATOM 821 C CA . MET A 1 104 ? -4.963 33.209 24.045 1.00 10.14 104 MET A CA 1
ATOM 822 C C . MET A 1 104 ? -4.957 31.697 24.273 1.00 9.02 104 MET A C 1
ATOM 823 O O . MET A 1 104 ? -4.955 30.893 23.332 1.00 9.56 104 MET A O 1
ATOM 828 N N . VAL A 1 105 ? -4.970 31.326 25.549 1.00 8.80 105 VAL A N 1
ATOM 829 C CA . VAL A 1 105 ? -5.000 29.925 25.954 1.00 8.87 105 VAL A CA 1
ATOM 830 C C . VAL A 1 105 ? -6.088 29.732 27.007 1.00 9.09 105 VAL A C 1
ATOM 831 O O . VAL A 1 105 ? -6.532 30.703 27.646 1.00 9.36 105 VAL A O 1
ATOM 835 N N . LEU A 1 106 ? -6.510 28.486 27.199 1.00 9.24 106 LEU A N 1
ATOM 836 C CA . LEU A 1 106 ? -7.572 28.209 28.180 1.00 9.47 106 LEU A CA 1
ATOM 837 C C . LEU A 1 106 ? -7.080 28.088 29.618 1.00 9.60 106 LEU A C 1
ATOM 838 O O . LEU A 1 106 ? -7.819 28.400 30.550 1.00 10.00 106 LEU A O 1
ATOM 843 N N . GLY A 1 107 ? -5.843 27.634 29.795 1.00 8.71 107 GLY A N 1
ATOM 844 C CA . GLY A 1 107 ? -5.224 27.561 31.120 1.00 8.61 107 GLY A CA 1
ATOM 845 C C . GLY A 1 107 ? -3.739 27.833 30.998 1.00 8.70 107 GLY A C 1
ATOM 846 O O . GLY A 1 107 ? -3.104 27.402 30.033 1.00 8.59 107 GLY A O 1
ATOM 847 N N . LEU A 1 108 ? -3.187 28.533 31.984 1.00 8.44 108 LEU A N 1
ATOM 848 C CA . LEU A 1 108 ? -1.816 29.012 31.908 1.00 8.86 108 LEU A CA 1
ATOM 849 C C . LEU A 1 108 ? -1.159 29.014 33.274 1.00 9.07 108 LEU A C 1
ATOM 850 O O . LEU A 1 108 ? -1.753 29.464 34.257 1.00 8.83 108 LEU A O 1
ATOM 855 N N . MET A 1 109 ? 0.076 28.525 33.333 1.00 8.86 109 MET A N 1
ATOM 856 C CA . MET A 1 109 ? 0.913 28.695 34.517 1.00 10.59 109 MET A CA 1
ATOM 857 C C . MET A 1 109 ? 2.283 29.201 34.091 1.00 9.72 109 MET A C 1
ATOM 858 O O . MET A 1 109 ? 2.735 28.932 32.970 1.00 9.13 109 MET A O 1
ATOM 863 N N . LYS A 1 110 ? 2.935 29.938 34.987 1.00 9.40 110 LYS A N 1
ATOM 864 C CA . LYS A 1 110 ? 4.225 30.554 34.701 1.00 9.61 110 LYS A CA 1
ATOM 865 C C . LYS A 1 110 ? 5.272 30.152 35.722 1.00 9.36 110 LYS A C 1
ATOM 866 O O . LYS A 1 110 ? 4.994 30.077 36.924 1.00 9.75 110 LYS A O 1
ATOM 872 N N . THR A 1 111 ? 6.477 29.900 35.225 1.00 9.82 111 THR A N 1
ATOM 873 C CA . THR A 1 111 ? 7.620 29.562 36.063 1.00 10.85 111 THR A CA 1
ATOM 874 C C . THR A 1 111 ? 8.898 29.979 35.321 1.00 10.69 111 THR A C 1
ATOM 875 O O . THR A 1 111 ? 8.835 30.705 34.326 1.00 10.45 111 THR A O 1
ATOM 879 N N . GLU A 1 112 ? 10.055 29.579 35.835 1.00 11.22 112 GLU A N 1
ATOM 880 C CA . GLU A 1 112 ? 11.311 29.738 35.106 1.00 11.72 112 GLU A CA 1
ATOM 881 C C . GLU A 1 112 ? 12.073 28.430 35.191 1.00 10.73 112 GLU A C 1
ATOM 882 O O . GLU A 1 112 ? 12.012 27.739 36.213 1.00 12.00 112 GLU A O 1
ATOM 892 N N . ASP A 1 113 ? 12.780 28.076 34.124 1.00 9.80 113 ASP A N 1
ATOM 893 C CA . ASP A 1 113 ? 13.630 26.898 34.176 1.00 9.15 113 ASP A CA 1
ATOM 894 C C . ASP A 1 113 ? 14.880 27.206 35.029 1.00 9.12 113 ASP A C 1
ATOM 895 O O . ASP A 1 113 ? 15.068 28.352 35.457 1.00 8.61 113 ASP A O 1
ATOM 900 N N . PRO A 1 114 ? 15.692 26.185 35.346 1.00 8.98 114 PRO A N 1
ATOM 901 C CA . PRO A 1 114 ? 16.840 26.436 36.239 1.00 9.14 114 PRO A CA 1
ATOM 902 C C . PRO A 1 114 ? 17.879 27.428 35.713 1.00 9.31 114 PRO A C 1
ATOM 903 O O . PRO A 1 114 ? 18.678 27.945 36.503 1.00 10.75 114 PRO A O 1
ATOM 907 N N . GLY A 1 115 ? 17.871 27.687 34.407 1.00 9.18 115 GLY A N 1
ATOM 908 C CA . GLY A 1 115 ? 18.766 28.665 33.803 1.00 9.22 115 GLY A CA 1
ATOM 909 C C . GLY A 1 115 ? 18.211 30.079 33.780 1.00 8.91 115 GLY A C 1
ATOM 910 O O . GLY A 1 115 ? 18.880 31.000 33.306 1.00 9.84 115 GLY A O 1
ATOM 911 N N . GLY A 1 116 ? 16.994 30.253 34.297 1.00 8.62 116 GLY A N 1
ATOM 912 C CA . GLY A 1 116 ? 16.348 31.568 34.354 1.00 9.09 116 GLY A CA 1
ATOM 913 C C . GLY A 1 116 ? 15.473 31.909 33.157 1.00 9.16 116 GLY A C 1
ATOM 914 O O . GLY A 1 116 ? 15.007 33.044 33.030 1.00 9.98 116 GLY A O 1
ATOM 915 N N . ASN A 1 117 ? 15.228 30.937 32.283 1.00 8.97 117 ASN A N 1
ATOM 916 C CA . ASN A 1 117 ? 14.427 31.190 31.094 1.00 8.77 117 ASN A CA 1
ATOM 917 C C . ASN A 1 117 ? 12.946 31.099 31.415 1.00 8.80 117 ASN A C 1
ATOM 918 O O . ASN A 1 117 ? 12.488 30.063 31.893 1.00 9.00 117 ASN A O 1
ATOM 923 N N . PRO A 1 118 ? 12.200 32.197 31.196 1.00 8.68 118 PRO A N 1
ATOM 924 C CA . PRO A 1 118 ? 10.780 32.162 31.533 1.00 8.54 118 PRO A CA 1
ATOM 925 C C . PRO A 1 118 ? 10.045 31.074 30.752 1.00 8.31 118 PRO A C 1
ATOM 926 O O . PRO A 1 118 ? 10.162 30.978 29.526 1.00 8.14 118 PRO A O 1
ATOM 930 N N . THR A 1 119 ? 9.301 30.266 31.493 1.00 8.36 119 THR A N 1
ATOM 931 C CA . THR A 1 119 ? 8.725 29.026 31.006 1.00 8.95 119 THR A CA 1
ATOM 932 C C . THR A 1 119 ? 7.246 29.023 31.341 1.00 8.87 119 THR A C 1
ATOM 933 O O . THR A 1 119 ? 6.854 29.228 32.497 1.00 10.06 119 THR A O 1
ATOM 937 N N . GLU A 1 120 ? 6.423 28.831 30.316 1.00 8.75 120 GLU A N 1
ATOM 938 C CA . GLU A 1 120 ? 4.983 28.795 30.503 1.00 8.46 120 GLU A CA 1
ATOM 939 C C . GLU A 1 120 ? 4.480 27.421 30.126 1.00 8.48 120 GLU A C 1
ATOM 940 O O . GLU A 1 120 ? 4.987 26.805 29.183 1.00 8.49 120 GLU A O 1
ATOM 946 N N . ILE A 1 121 ? 3.512 26.930 30.891 1.00 8.60 121 ILE A N 1
ATOM 947 C CA . ILE A 1 121 ? 2.844 25.668 30.593 1.00 9.01 121 ILE A CA 1
ATOM 948 C C . ILE A 1 121 ? 1.363 25.982 30.432 1.00 8.66 121 ILE A C 1
ATOM 949 O O . ILE A 1 121 ? 0.776 26.676 31.270 1.00 8.63 121 ILE A O 1
ATOM 954 N N . PHE A 1 122 ? 0.767 25.489 29.350 1.00 8.19 122 PHE A N 1
ATOM 955 C CA . PHE A 1 122 ? -0.614 25.832 29.026 1.00 8.05 122 PHE A CA 1
ATOM 956 C C . PHE A 1 122 ? -1.362 24.668 28.418 1.00 8.13 122 PHE A C 1
ATOM 957 O O . PHE A 1 122 ? -0.757 23.714 27.924 1.00 7.90 122 PHE A O 1
ATOM 965 N N . TRP A 1 123 ? -2.687 24.772 28.441 1.00 8.54 123 TRP A N 1
ATOM 966 C CA . TRP A 1 123 ? -3.528 23.915 27.619 1.00 8.55 123 TRP A CA 1
ATOM 967 C C . TRP A 1 123 ? -4.517 24.770 26.840 1.00 8.41 123 TRP A C 1
ATOM 968 O O . TRP A 1 123 ? -4.873 25.872 27.267 1.00 8.38 123 TRP A O 1
ATOM 979 N N . GLY A 1 124 ? -4.952 24.260 25.695 1.00 7.87 124 GLY A N 1
ATOM 980 C CA . GLY A 1 124 ? -5.997 24.917 24.920 1.00 8.06 124 GLY A CA 1
ATOM 981 C C . GLY A 1 124 ? -5.556 26.128 24.125 1.00 8.27 124 GLY A C 1
ATOM 982 O O . GLY A 1 124 ? -5.999 27.244 24.408 1.00 8.33 124 GLY A O 1
ATOM 983 N N . PRO A 1 125 ? -4.711 25.915 23.100 1.00 8.11 125 PRO A N 1
ATOM 984 C CA . PRO A 1 125 ? -4.347 27.005 22.202 1.00 8.00 125 PRO A CA 1
ATOM 985 C C . PRO A 1 125 ? -5.542 27.435 21.354 1.00 7.85 125 PRO A C 1
ATOM 986 O O . PRO A 1 125 ? -6.461 26.639 21.110 1.00 7.65 125 PRO A O 1
ATOM 990 N N . ARG A 1 126 ? -5.505 28.683 20.905 1.00 7.73 126 ARG A N 1
ATOM 991 C CA . ARG A 1 126 ? -6.479 29.217 19.984 1.00 7.69 126 ARG A CA 1
ATOM 992 C C . ARG A 1 126 ? -6.059 28.896 18.558 1.00 7.93 126 ARG A C 1
ATOM 993 O O . ARG A 1 126 ? -4.952 29.238 18.129 1.00 7.76 126 ARG A O 1
ATOM 1001 N N . ILE A 1 127 ? -6.960 28.244 17.827 1.00 7.67 127 ILE A N 1
ATOM 1002 C CA . ILE A 1 127 ? -6.729 27.856 16.446 1.00 8.33 127 ILE A CA 1
ATOM 1003 C C . ILE A 1 127 ? -7.718 28.625 15.582 1.00 8.02 127 ILE A C 1
ATOM 1004 O O . ILE A 1 127 ? -8.925 28.602 15.846 1.00 8.91 127 ILE A O 1
ATOM 1009 N N . ASP A 1 128 ? -7.220 29.305 14.553 1.00 7.80 128 ASP A N 1
ATOM 1010 C CA . ASP A 1 128 ? -8.085 30.023 13.626 1.00 8.55 128 ASP A CA 1
ATOM 1011 C C . ASP A 1 128 ? -8.243 29.235 12.335 1.00 8.39 128 ASP A C 1
ATOM 1012 O O . ASP A 1 128 ? -7.616 29.531 11.314 1.00 7.93 128 ASP A O 1
ATOM 1017 N N . MET A 1 129 ? -9.106 28.225 12.398 1.00 8.10 129 MET A N 1
ATOM 1018 C CA . MET A 1 129 ? -9.378 27.373 11.237 1.00 8.24 129 MET A CA 1
ATOM 1019 C C . MET A 1 129 ? -9.943 28.163 10.064 1.00 8.55 129 MET A C 1
ATOM 1020 O O . MET A 1 129 ? -9.774 27.768 8.907 1.00 8.55 129 MET A O 1
ATOM 1025 N N . SER A 1 130 ? -10.602 29.281 10.362 1.00 9.06 130 SER A N 1
ATOM 1026 C CA . SER A 1 130 ? -11.167 30.150 9.332 1.00 10.02 130 SER A CA 1
ATOM 1027 C C . SER A 1 130 ? -10.109 30.944 8.565 1.00 9.65 130 SER A C 1
ATOM 1028 O O . SER A 1 130 ? -10.406 31.519 7.516 1.00 10.59 130 SER A O 1
ATOM 1031 N N . ASN A 1 131 ? -8.890 30.981 9.104 1.00 9.22 131 ASN A N 1
ATOM 1032 C CA . ASN A 1 131 ? -7.826 31.827 8.579 1.00 9.19 131 ASN A CA 1
ATOM 1033 C C . ASN A 1 131 ? -6.586 31.006 8.235 1.00 8.77 131 ASN A C 1
ATOM 1034 O O . ASN A 1 131 ? -5.626 30.961 9.012 1.00 8.43 131 ASN A O 1
ATOM 1039 N N . PRO A 1 132 ? -6.593 30.346 7.068 1.00 8.40 132 PRO A N 1
ATOM 1040 C CA . PRO A 1 132 ? -5.436 29.518 6.721 1.00 8.43 132 PRO A CA 1
ATOM 1041 C C . PRO A 1 132 ? -4.156 30.348 6.613 1.00 8.18 132 PRO A C 1
ATOM 1042 O O . PRO A 1 132 ? -4.196 31.536 6.267 1.00 8.55 132 PRO A O 1
ATOM 1046 N N . PHE A 1 133 ? -3.034 29.720 6.945 1.00 7.77 133 PHE A N 1
ATOM 1047 C CA . PHE A 1 133 ? -1.728 30.345 6.820 1.00 7.49 133 PHE A CA 1
ATOM 1048 C C . PHE A 1 133 ? -1.540 30.942 5.425 1.00 7.32 133 PHE A C 1
ATOM 1049 O O . PHE A 1 133 ? -1.860 30.313 4.413 1.00 7.25 133 PHE A O 1
ATOM 1057 N N . HIS A 1 134 ? -1.029 32.166 5.390 1.00 6.68 134 HIS A N 1
ATOM 1058 C CA . HIS A 1 134 ? -0.737 32.843 4.139 1.00 6.89 134 HIS A CA 1
ATOM 1059 C C . HIS A 1 134 ? 0.651 33.419 4.299 1.00 7.11 134 HIS A C 1
ATOM 1060 O O . HIS A 1 134 ? 0.838 34.390 5.025 1.00 7.16 134 HIS A O 1
ATOM 1067 N N . PRO A 1 135 ? 1.648 32.792 3.655 1.00 6.73 135 PRO A N 1
ATOM 1068 C CA . PRO A 1 135 ? 3.026 33.174 3.959 1.00 6.96 135 PRO A CA 1
ATOM 1069 C C . PRO A 1 135 ? 3.369 34.593 3.522 1.00 6.71 135 PRO A C 1
ATOM 1070 O O . PRO A 1 135 ? 2.749 35.143 2.614 1.00 7.03 135 PRO A O 1
ATOM 1074 N N . GLY A 1 136 ? 4.364 35.170 4.191 1.00 7.09 136 GLY A N 1
ATOM 1075 C CA . GLY A 1 136 ? 4.799 36.538 3.913 1.00 7.35 136 GLY A CA 1
ATOM 1076 C C . GLY A 1 136 ? 5.558 36.735 2.618 1.00 7.61 136 GLY A C 1
ATOM 1077 O O . GLY A 1 136 ? 5.814 37.871 2.220 1.00 7.91 136 GLY A O 1
ATOM 1078 N N . ARG A 1 137 ? 5.930 35.634 1.971 1.00 7.54 137 ARG A N 1
ATOM 1079 C CA . ARG A 1 137 ? 6.433 35.632 0.598 1.00 7.66 137 ARG A CA 1
ATOM 1080 C C . ARG A 1 137 ? 5.875 34.355 -0.041 1.00 7.34 137 ARG A C 1
ATOM 1081 O O . ARG A 1 137 ? 5.419 33.469 0.677 1.00 7.22 137 ARG A O 1
ATOM 1089 N N . PRO A 1 138 ? 5.903 34.250 -1.379 1.00 6.79 138 PRO A N 1
ATOM 1090 C CA . PRO A 1 138 ? 5.447 32.999 -2.003 1.00 7.11 138 PRO A CA 1
ATOM 1091 C C . PRO A 1 138 ? 6.281 31.811 -1.524 1.00 7.15 138 PRO A C 1
ATOM 1092 O O . PRO A 1 138 ? 7.506 31.926 -1.426 1.00 7.76 138 PRO A O 1
ATOM 1096 N N . LEU A 1 139 ? 5.624 30.689 -1.225 1.00 6.72 139 LEU A N 1
ATOM 1097 C CA . LEU A 1 139 ? 6.323 29.468 -0.809 1.00 6.69 139 LEU A CA 1
ATOM 1098 C C . LEU A 1 139 ? 5.923 28.301 -1.694 1.00 6.48 139 LEU A C 1
ATOM 1099 O O . LEU A 1 139 ? 4.761 28.189 -2.111 1.00 6.83 139 LEU A O 1
ATOM 1104 N N . HIS A 1 140 ? 6.885 27.423 -1.969 1.00 6.20 140 HIS A N 1
ATOM 1105 C CA . HIS A 1 140 ? 6.603 26.143 -2.616 1.00 6.44 140 HIS A CA 1
ATOM 1106 C C . HIS A 1 140 ? 5.748 25.237 -1.730 1.00 6.52 140 HIS A C 1
ATOM 1107 O O . HIS A 1 140 ? 4.880 24.509 -2.225 1.00 7.19 140 HIS A O 1
ATOM 1114 N N . GLY A 1 141 ? 6.000 25.286 -0.425 1.00 6.59 141 GLY A N 1
ATOM 1115 C CA . GLY A 1 141 ? 5.324 24.427 0.544 1.00 6.76 141 GLY A CA 1
ATOM 1116 C C . GLY A 1 141 ? 4.802 25.208 1.736 1.00 7.00 141 GLY A C 1
ATOM 1117 O O . GLY A 1 141 ? 4.196 26.267 1.580 1.00 7.87 141 GLY A O 1
ATOM 1118 N N . LYS A 1 142 ? 5.053 24.687 2.933 1.00 7.18 142 LYS A N 1
ATOM 1119 C CA . LYS A 1 142 ? 4.608 25.330 4.170 1.00 8.02 142 LYS A CA 1
ATOM 1120 C C . LYS A 1 142 ? 5.612 24.993 5.275 1.00 7.34 142 LYS A C 1
ATOM 1121 O O . LYS A 1 142 ? 6.772 24.698 4.979 1.00 7.07 142 LYS A O 1
ATOM 1127 N N . PHE A 1 143 ? 5.187 25.057 6.536 1.00 6.81 143 PHE A N 1
ATOM 1128 C CA . PHE A 1 143 ? 6.055 24.705 7.653 1.00 6.81 143 PHE A CA 1
ATOM 1129 C C . PHE A 1 143 ? 5.667 23.364 8.252 1.00 7.01 143 PHE A C 1
ATOM 1130 O O . PHE A 1 143 ? 4.506 22.945 8.163 1.00 7.72 143 PHE A O 1
ATOM 1138 N N . VAL A 1 144 ? 6.649 22.692 8.846 1.00 7.35 144 VAL A N 1
ATOM 1139 C CA . VAL A 1 144 ? 6.391 21.472 9.605 1.00 7.77 144 VAL A CA 1
ATOM 1140 C C . VAL A 1 144 ? 6.045 21.895 11.032 1.00 7.68 144 VAL A C 1
ATOM 1141 O O . VAL A 1 144 ? 6.901 22.421 11.764 1.00 8.03 144 VAL A O 1
ATOM 1145 N N . THR A 1 145 ? 4.782 21.699 11.416 1.00 7.64 145 THR A N 1
ATOM 1146 C CA . THR A 1 145 ? 4.341 21.995 12.783 1.00 8.36 145 THR A CA 1
ATOM 1147 C C . THR A 1 145 ? 3.542 20.802 13.301 1.00 8.47 145 THR A C 1
ATOM 1148 O O . THR A 1 145 ? 4.121 19.738 13.505 1.00 8.24 145 THR A O 1
ATOM 1152 N N . GLY A 1 146 ? 2.230 20.944 13.479 1.00 8.51 146 GLY A N 1
ATOM 1153 C CA . GLY A 1 146 ? 1.391 19.807 13.892 1.00 9.32 146 GLY A CA 1
ATOM 1154 C C . GLY A 1 146 ? 1.878 19.211 15.202 1.00 9.41 146 GLY A C 1
ATOM 1155 O O . GLY A 1 146 ? 2.194 19.941 16.137 1.00 9.36 146 GLY A O 1
ATOM 1156 N N . ASP A 1 147 ? 1.975 17.881 15.240 1.00 9.67 147 ASP A N 1
ATOM 1157 C CA . ASP A 1 147 ? 2.384 17.145 16.444 1.00 10.35 147 ASP A CA 1
ATOM 1158 C C . ASP A 1 147 ? 3.801 17.486 16.875 1.00 10.24 147 ASP A C 1
ATOM 1159 O O . ASP A 1 147 ? 4.209 17.145 17.981 1.00 11.34 147 ASP A O 1
ATOM 1164 N N . GLN A 1 148 ? 4.556 18.140 15.995 1.00 8.98 148 GLN A N 1
ATOM 1165 C CA . GLN A 1 148 ? 5.947 18.482 16.286 1.00 8.72 148 GLN A CA 1
ATOM 1166 C C . GLN A 1 148 ? 6.132 19.878 16.889 1.00 8.13 148 GLN A C 1
ATOM 1167 O O . GLN A 1 148 ? 7.247 20.268 17.214 1.00 8.06 148 GLN A O 1
ATOM 1173 N N . GLY A 1 149 ? 5.051 20.626 17.045 1.00 7.88 149 GLY A N 1
ATOM 1174 C CA . GLY A 1 149 ? 5.159 21.988 17.554 1.00 8.05 149 GLY A CA 1
ATOM 1175 C C . GLY A 1 149 ? 5.888 22.910 16.592 1.00 7.52 149 GLY A C 1
ATOM 1176 O O . GLY A 1 149 ? 6.120 22.558 15.432 1.00 8.02 149 GLY A O 1
ATOM 1177 N N . LEU A 1 150 ? 6.251 24.098 17.074 1.00 7.46 150 LEU A N 1
ATOM 1178 C CA . LEU A 1 150 ? 6.703 25.147 16.158 1.00 7.43 150 LEU A CA 1
ATOM 1179 C C . LEU A 1 150 ? 8.126 24.963 15.626 1.00 7.32 150 LEU A C 1
ATOM 1180 O O . LEU A 1 150 ? 8.457 25.475 14.556 1.00 7.40 150 LEU A O 1
ATOM 1185 N N . GLY A 1 151 ? 8.963 24.247 16.374 1.00 6.84 151 GLY A N 1
ATOM 1186 C CA . GLY A 1 151 ? 10.394 24.156 16.072 1.00 7.11 151 GLY A CA 1
ATOM 1187 C C . GLY A 1 151 ? 11.137 23.784 17.334 1.00 6.89 151 GLY A C 1
ATOM 1188 O O . GLY A 1 151 ? 10.563 23.162 18.231 1.00 7.74 151 GLY A O 1
ATOM 1189 N N . HIS A 1 152 ? 12.404 24.184 17.417 1.00 6.77 152 HIS A N 1
ATOM 1190 C CA . HIS A 1 152 ? 13.187 23.973 18.639 1.00 7.11 152 HIS A CA 1
ATOM 1191 C C . HIS A 1 152 ? 14.037 25.177 18.956 1.00 7.32 152 HIS A C 1
ATOM 1192 O O . HIS A 1 152 ? 14.295 26.004 18.083 1.00 7.32 152 HIS A O 1
ATOM 1199 N N . CYS A 1 153 ? 14.486 25.255 20.207 1.00 7.97 153 CYS A N 1
ATOM 1200 C CA . CYS A 1 153 ? 15.468 26.262 20.620 1.00 8.38 153 CYS A CA 1
ATOM 1201 C C . CYS A 1 153 ? 16.633 25.643 21.378 1.00 8.49 153 CYS A C 1
ATOM 1202 O O . CYS A 1 153 ? 16.462 24.651 22.103 1.00 8.10 153 CYS A O 1
ATOM 1206 N N . ILE A 1 154 ? 17.812 26.244 21.217 1.00 7.76 154 ILE A N 1
ATOM 1207 C CA . ILE A 1 154 ? 18.872 26.107 22.222 1.00 7.69 154 ILE A CA 1
ATOM 1208 C C . ILE A 1 154 ? 18.807 27.344 23.102 1.00 7.90 154 ILE A C 1
ATOM 1209 O O . ILE A 1 154 ? 18.780 28.471 22.598 1.00 7.38 154 ILE A O 1
ATOM 1214 N N . VAL A 1 155 ? 18.741 27.114 24.413 1.00 8.07 155 VAL A N 1
ATOM 1215 C CA . VAL A 1 155 ? 18.699 28.181 25.410 1.00 8.87 155 VAL A CA 1
ATOM 1216 C C . VAL A 1 155 ? 19.836 28.033 26.414 1.00 9.00 155 VAL A C 1
ATOM 1217 O O . VAL A 1 155 ? 20.448 26.962 26.555 1.00 9.26 155 VAL A O 1
ATOM 1221 N N . ARG A 1 156 ? 20.093 29.128 27.118 1.00 8.57 156 ARG A N 1
ATOM 1222 C CA . ARG A 1 156 ? 21.165 29.201 28.093 1.00 9.27 156 ARG A CA 1
ATOM 1223 C C . ARG A 1 156 ? 20.863 28.390 29.342 1.00 8.62 156 ARG A C 1
ATOM 1224 O O . ARG A 1 156 ? 19.735 28.398 29.847 1.00 9.17 156 ARG A O 1
ATOM 1232 N N . GLN A 1 157 ? 21.886 27.695 29.842 1.00 8.49 157 GLN A N 1
ATOM 1233 C CA . GLN A 1 157 ? 21.800 27.033 31.143 1.00 8.49 157 GLN A CA 1
ATOM 1234 C C . GLN A 1 157 ? 23.083 27.240 31.932 1.00 9.17 157 GLN A C 1
ATOM 1235 O O . GLN A 1 157 ? 24.153 27.449 31.361 1.00 9.52 157 GLN A O 1
ATOM 1241 N N . THR A 1 158 ? 22.961 27.190 33.250 1.00 9.89 158 THR A N 1
ATOM 1242 C CA . THR A 1 158 ? 24.132 27.289 34.126 1.00 11.34 158 THR A CA 1
ATOM 1243 C C . THR A 1 158 ? 24.509 25.936 34.738 1.00 11.73 158 THR A C 1
ATOM 1244 O O . THR A 1 158 ? 25.652 25.739 35.162 1.00 13.10 158 THR A O 1
ATOM 1248 N N . ASP A 1 159 ? 23.551 25.016 34.793 1.00 12.13 159 ASP A N 1
ATOM 1249 C CA . ASP A 1 159 ? 23.756 23.697 35.377 1.00 12.01 159 ASP A CA 1
ATOM 1250 C C . ASP A 1 159 ? 22.942 22.712 34.549 1.00 11.89 159 ASP A C 1
ATOM 1251 O O . ASP A 1 159 ? 21.711 22.693 34.648 1.00 11.36 159 ASP A O 1
ATOM 1256 N N . VAL A 1 160 ? 23.615 21.905 33.729 1.00 11.98 160 VAL A N 1
ATOM 1257 C CA . VAL A 1 160 ? 22.922 20.971 32.824 1.00 12.36 160 VAL A CA 1
ATOM 1258 C C . VAL A 1 160 ? 22.115 19.930 33.593 1.00 11.87 160 VAL A C 1
ATOM 1259 O O . VAL A 1 160 ? 20.983 19.640 33.229 1.00 11.34 160 VAL A O 1
ATOM 1263 N N . ALA A 1 161 ? 22.684 19.385 34.667 1.00 11.57 161 ALA A N 1
ATOM 1264 C CA . ALA A 1 161 ? 21.967 18.408 35.481 1.00 11.16 161 ALA A CA 1
ATOM 1265 C C . ALA A 1 161 ? 20.652 18.961 36.041 1.00 10.69 161 ALA A C 1
ATOM 1266 O O . ALA A 1 161 ? 19.635 18.265 36.016 1.00 10.53 161 ALA A O 1
ATOM 1268 N N . GLU A 1 162 ? 20.671 20.204 36.531 1.00 10.36 162 GLU A N 1
ATOM 1269 C CA . GLU A 1 162 ? 19.454 20.852 37.038 1.00 10.18 162 GLU A CA 1
ATOM 1270 C C . GLU A 1 162 ? 18.432 21.081 35.923 1.00 9.72 162 GLU A C 1
ATOM 1271 O O . GLU A 1 162 ? 17.239 20.811 36.096 1.00 9.75 162 GLU A O 1
ATOM 1277 N N . ALA A 1 163 ? 18.903 21.578 34.782 1.00 9.23 163 ALA A N 1
ATOM 1278 C CA . ALA A 1 163 ? 18.039 21.768 33.614 1.00 9.51 163 ALA A CA 1
ATOM 1279 C C . ALA A 1 163 ? 17.412 20.447 33.191 1.00 9.54 163 ALA A C 1
ATOM 1280 O O . ALA A 1 163 ? 16.205 20.375 32.942 1.00 9.57 163 ALA A O 1
ATOM 1282 N N . HIS A 1 164 ? 18.231 19.400 33.119 1.00 9.72 164 HIS A N 1
ATOM 1283 C CA . HIS A 1 164 ? 17.740 18.076 32.750 1.00 10.00 164 HIS A CA 1
ATOM 1284 C C . HIS A 1 164 ? 16.652 17.577 33.712 1.00 9.90 164 HIS A C 1
ATOM 1285 O O . HIS A 1 164 ? 15.640 17.026 33.285 1.00 9.86 164 HIS A O 1
ATOM 1292 N N . LYS A 1 165 ? 16.862 17.772 35.008 1.00 9.82 165 LYS A N 1
ATOM 1293 C CA . LYS A 1 165 ? 15.881 17.388 36.021 1.00 10.57 165 LYS A CA 1
ATOM 1294 C C . LYS A 1 165 ? 14.527 18.072 35.790 1.00 9.66 165 LYS A C 1
ATOM 1295 O O . LYS A 1 165 ? 13.473 17.430 35.838 1.00 9.76 165 LYS A O 1
ATOM 1301 N N . PHE A 1 166 ? 14.570 19.373 35.525 1.00 9.03 166 PHE A N 1
ATOM 1302 C CA . PHE A 1 166 ? 13.362 20.158 35.274 1.00 8.82 166 PHE A CA 1
ATOM 1303 C C . PHE A 1 166 ? 12.614 19.677 34.033 1.00 8.67 166 PHE A C 1
ATOM 1304 O O . PHE A 1 166 ? 11.415 19.399 34.090 1.00 8.72 166 PHE A O 1
ATOM 1312 N N . TYR A 1 167 ? 13.315 19.590 32.905 1.00 7.95 167 TYR A N 1
ATOM 1313 C CA . TYR A 1 167 ? 12.660 19.165 31.672 1.00 8.13 167 TYR A CA 1
ATOM 1314 C C . TYR A 1 167 ? 12.201 17.709 31.729 1.00 8.21 167 TYR A C 1
ATOM 1315 O O . TYR A 1 167 ? 11.164 17.373 31.164 1.00 8.94 167 TYR A O 1
ATOM 1324 N N . SER A 1 168 ? 12.940 16.857 32.446 1.00 8.59 168 SER A N 1
ATOM 1325 C CA . SER A 1 168 ? 12.508 15.469 32.642 1.00 9.39 168 SER A CA 1
ATOM 1326 C C . SER A 1 168 ? 11.201 15.416 33.434 1.00 9.47 168 SER A C 1
ATOM 1327 O O . SER A 1 168 ? 10.317 14.625 33.113 1.00 9.82 168 SER A O 1
ATOM 1331 N N . LEU A 1 169 ? 11.083 16.251 34.466 1.00 9.68 169 LEU A N 1
ATOM 1332 C CA . LEU A 1 169 ? 9.844 16.337 35.235 1.00 10.22 169 LEU A CA 1
ATOM 1333 C C . LEU A 1 169 ? 8.669 16.725 34.327 1.00 10.60 169 LEU A C 1
ATOM 1334 O O . LEU A 1 169 ? 7.559 16.202 34.476 1.00 10.91 169 LEU A O 1
ATOM 1339 N N . LEU A 1 170 ? 8.925 17.633 33.388 1.00 10.21 170 LEU A N 1
ATOM 1340 C CA . LEU A 1 170 ? 7.915 18.056 32.415 1.00 10.55 170 LEU A CA 1
ATOM 1341 C C . LEU A 1 170 ? 7.566 16.996 31.367 1.00 10.26 170 LEU A C 1
ATOM 1342 O O . LEU A 1 170 ? 6.627 17.186 30.600 1.00 10.65 170 LEU A O 1
ATOM 1347 N N . GLY A 1 171 ? 8.306 15.892 31.334 1.00 9.82 171 GLY A N 1
ATOM 1348 C CA . GLY A 1 171 ? 7.999 14.798 30.418 1.00 9.87 171 GLY A CA 1
ATOM 1349 C C . GLY A 1 171 ? 8.906 14.683 29.208 1.00 9.85 171 GLY A C 1
ATOM 1350 O O . GLY A 1 171 ? 8.650 13.869 28.324 1.00 10.63 171 GLY A O 1
ATOM 1351 N N . PHE A 1 172 ? 9.965 15.491 29.161 1.00 9.22 172 PHE A N 1
ATOM 1352 C CA . PHE A 1 172 ? 10.940 15.392 28.079 1.00 9.15 172 PHE A CA 1
ATOM 1353 C C . PHE A 1 172 ? 11.887 14.224 28.326 1.00 9.13 172 PHE A C 1
ATOM 1354 O O . PHE A 1 172 ? 12.101 13.797 29.475 1.00 9.31 172 PHE A O 1
ATOM 1362 N N . ARG A 1 173 ? 12.481 13.742 27.242 1.00 9.20 173 ARG A N 1
ATOM 1363 C CA . ARG A 1 173 ? 13.476 12.680 27.284 1.00 9.75 173 ARG A CA 1
ATOM 1364 C C . ARG A 1 173 ? 14.687 13.107 26.469 1.00 8.84 173 ARG A C 1
ATOM 1365 O O . ARG A 1 173 ? 14.543 13.760 25.437 1.00 8.89 173 ARG A O 1
ATOM 1373 N N . GLY A 1 174 ? 15.876 12.733 26.920 1.00 8.14 174 GLY A N 1
ATOM 1374 C CA . GLY A 1 174 ? 17.097 13.020 26.171 1.00 8.31 174 GLY A CA 1
ATOM 1375 C C . GLY A 1 174 ? 18.261 13.321 27.080 1.00 8.38 174 GLY A C 1
ATOM 1376 O O . GLY A 1 174 ? 18.079 13.560 28.269 1.00 9.88 174 GLY A O 1
ATOM 1377 N N . ASP A 1 175 ? 19.459 13.324 26.516 1.00 7.85 175 ASP A N 1
ATOM 1378 C CA . ASP A 1 175 ? 20.665 13.531 27.311 1.00 8.20 175 ASP A CA 1
ATOM 1379 C C . ASP A 1 175 ? 21.758 14.100 26.409 1.00 7.91 175 ASP A C 1
ATOM 1380 O O . ASP A 1 175 ? 21.459 14.654 25.336 1.00 7.33 175 ASP A O 1
ATOM 1385 N N . VAL A 1 176 ? 23.011 13.976 26.835 1.00 7.52 176 VAL A N 1
ATOM 1386 C CA . VAL A 1 176 ? 24.147 14.412 26.033 1.00 7.43 176 VAL A CA 1
ATOM 1387 C C . VAL A 1 176 ? 24.164 13.641 24.714 1.00 7.30 176 VAL A C 1
ATOM 1388 O O . VAL A 1 176 ? 24.221 12.408 24.715 1.00 8.00 176 VAL A O 1
ATOM 1392 N N . GLU A 1 177 ? 24.102 14.364 23.594 1.00 6.84 177 GLU A N 1
ATOM 1393 C CA . GLU A 1 177 ? 24.184 13.734 22.268 1.00 6.97 177 GLU A CA 1
ATOM 1394 C C . GLU A 1 177 ? 25.431 14.141 21.502 1.00 7.35 177 GLU A C 1
ATOM 1395 O O . GLU A 1 177 ? 25.770 13.508 20.509 1.00 7.73 177 GLU A O 1
ATOM 1401 N N . TYR A 1 178 ? 26.105 15.206 21.937 1.00 7.98 178 TYR A N 1
ATOM 1402 C CA . TYR A 1 178 ? 27.345 15.617 21.292 1.00 8.62 178 TYR A CA 1
ATOM 1403 C C . TYR A 1 178 ? 28.425 15.883 22.304 1.00 9.24 178 TYR A C 1
ATOM 1404 O O . TYR A 1 178 ? 28.193 16.544 23.319 1.00 9.26 178 TYR A O 1
ATOM 1413 N N . ARG A 1 179 ? 29.607 15.374 21.993 1.00 9.52 179 ARG A N 1
ATOM 1414 C CA . ARG A 1 179 ? 30.828 15.724 22.709 1.00 11.17 179 ARG A CA 1
ATOM 1415 C C . ARG A 1 179 ? 31.757 16.311 21.648 1.00 12.09 179 ARG A C 1
ATOM 1416 O O . ARG A 1 179 ? 32.413 15.578 20.904 1.00 11.53 179 ARG A O 1
ATOM 1424 N N . ILE A 1 180 ? 31.766 17.639 21.558 1.00 13.89 180 ILE A N 1
ATOM 1425 C CA . ILE A 1 180 ? 32.436 18.346 20.462 1.00 16.23 180 ILE A CA 1
ATOM 1426 C C . ILE A 1 180 ? 33.757 18.957 20.928 1.00 16.83 180 ILE A C 1
ATOM 1427 O O . ILE A 1 180 ? 33.774 19.736 21.882 1.00 16.79 180 ILE A O 1
ATOM 1432 N N . PRO A 1 181 ? 34.866 18.597 20.258 1.00 18.05 181 PRO A N 1
ATOM 1433 C CA . PRO A 1 181 ? 36.155 19.196 20.602 1.00 18.85 181 PRO A CA 1
ATOM 1434 C C . PRO A 1 181 ? 36.152 20.705 20.368 1.00 19.58 181 PRO A C 1
ATOM 1435 O O . PRO A 1 181 ? 35.637 21.180 19.349 1.00 20.05 181 PRO A O 1
ATOM 1439 N N . LEU A 1 182 ? 36.691 21.445 21.332 1.00 20.45 182 LEU A N 1
ATOM 1440 C CA . LEU A 1 182 ? 36.787 22.896 21.235 1.00 21.19 182 LEU A CA 1
ATOM 1441 C C . LEU A 1 182 ? 38.226 23.301 20.913 1.00 21.87 182 LEU A C 1
ATOM 1442 O O . LEU A 1 182 ? 39.158 22.548 21.219 1.00 22.00 182 LEU A O 1
ATOM 1447 N N . PRO A 1 183 ? 38.415 24.481 20.278 1.00 22.57 183 PRO A N 1
ATOM 1448 C CA . PRO A 1 183 ? 39.757 24.962 19.930 1.00 23.01 183 PRO A CA 1
ATOM 1449 C C . PRO A 1 183 ? 40.745 24.972 21.102 1.00 23.34 183 PRO A C 1
ATOM 1450 O O . PRO A 1 183 ? 41.933 24.709 20.900 1.00 23.81 183 PRO A O 1
ATOM 1454 N N . ASN A 1 184 ? 40.253 25.253 22.309 1.00 23.55 184 ASN A N 1
ATOM 1455 C CA . ASN A 1 184 ? 41.104 25.354 23.502 1.00 23.55 184 ASN A CA 1
ATOM 1456 C C . ASN A 1 184 ? 41.457 24.018 24.172 1.00 23.31 184 ASN A C 1
ATOM 1457 O O . ASN A 1 184 ? 42.079 23.997 25.237 1.00 23.47 184 ASN A O 1
ATOM 1462 N N . GLY A 1 185 ? 41.049 22.909 23.559 1.00 22.98 185 GLY A N 1
ATOM 1463 C CA . GLY A 1 185 ? 41.359 21.579 24.089 1.00 22.34 185 GLY A CA 1
ATOM 1464 C C . GLY A 1 185 ? 40.278 20.965 24.967 1.00 21.90 185 GLY A C 1
ATOM 1465 O O . GLY A 1 185 ? 40.361 19.788 25.325 1.00 21.87 185 GLY A O 1
ATOM 1466 N N . MET A 1 186 ? 39.273 21.760 25.326 1.00 21.26 186 MET A N 1
ATOM 1467 C CA . MET A 1 186 ? 38.139 21.259 26.105 1.00 21.09 186 MET A CA 1
ATOM 1468 C C . MET A 1 186 ? 37.155 20.526 25.192 1.00 19.58 186 MET A C 1
ATOM 1469 O O . MET A 1 186 ? 37.274 20.581 23.965 1.00 19.39 186 MET A O 1
ATOM 1474 N N . THR A 1 187 ? 36.190 19.844 25.804 1.00 18.19 187 THR A N 1
ATOM 1475 C CA . THR A 1 187 ? 35.122 19.163 25.076 1.00 16.77 187 THR A CA 1
ATOM 1476 C C . THR A 1 187 ? 33.778 19.723 25.531 1.00 15.93 187 THR A C 1
ATOM 1477 O O . THR A 1 187 ? 33.463 19.710 26.725 1.00 16.37 187 THR A O 1
ATOM 1481 N N . ALA A 1 188 ? 33.005 20.240 24.581 1.00 14.74 188 ALA A N 1
ATOM 1482 C CA . ALA A 1 188 ? 31.684 20.777 24.873 1.00 13.81 188 ALA A CA 1
ATOM 1483 C C . ALA A 1 188 ? 30.638 19.669 24.793 1.00 12.82 188 ALA A C 1
ATOM 1484 O O . ALA A 1 188 ? 30.530 18.978 23.773 1.00 13.38 188 ALA A O 1
ATOM 1486 N N . GLU A 1 189 ? 29.872 19.504 25.866 1.00 11.62 189 GLU A N 1
ATOM 1487 C CA . GLU A 1 189 ? 28.768 18.543 25.890 1.00 10.78 189 GLU A CA 1
ATOM 1488 C C . GLU A 1 189 ? 27.441 19.250 25.673 1.00 10.11 189 GLU A C 1
ATOM 1489 O O . GLU A 1 189 ? 27.104 20.184 26.408 1.00 10.26 189 GLU A O 1
ATOM 1495 N N . LEU A 1 190 ? 26.703 18.814 24.652 1.00 9.02 190 LEU A N 1
ATOM 1496 C CA . LEU A 1 190 ? 25.391 19.379 24.350 1.00 8.78 190 LEU A CA 1
ATOM 1497 C C . LEU A 1 190 ? 24.314 18.330 24.532 1.00 8.07 190 LEU A C 1
ATOM 1498 O O . LEU A 1 190 ? 24.456 17.201 24.047 1.00 7.49 190 LEU A O 1
ATOM 1503 N N . SER A 1 191 ? 23.255 18.711 25.242 1.00 7.45 191 SER A N 1
ATOM 1504 C CA . SER A 1 191 ? 22.126 17.832 25.548 1.00 7.46 191 SER A CA 1
ATOM 1505 C C . SER A 1 191 ? 20.890 18.244 24.761 1.00 7.20 191 SER A C 1
ATOM 1506 O O . SER A 1 191 ? 20.644 19.436 24.573 1.00 7.27 191 SER A O 1
ATOM 1509 N N . PHE A 1 192 ? 20.117 17.255 24.319 1.00 6.64 192 PHE A N 1
ATOM 1510 C CA . PHE A 1 192 ? 18.976 17.482 23.422 1.00 6.83 192 PHE A CA 1
ATOM 1511 C C . PHE A 1 192 ? 17.796 16.685 23.921 1.00 7.10 192 PHE A C 1
ATOM 1512 O O . PHE A 1 192 ? 17.924 15.479 24.147 1.00 7.25 192 PHE A O 1
ATOM 1520 N N . MET A 1 193 ? 16.651 17.348 24.084 1.00 6.95 193 MET A N 1
ATOM 1521 C CA . MET A 1 193 ? 15.487 16.694 24.655 1.00 7.66 193 MET A CA 1
ATOM 1522 C C . MET A 1 193 ? 14.252 16.825 23.778 1.00 7.24 193 MET A C 1
ATOM 1523 O O . MET A 1 193 ? 13.999 17.870 23.169 1.00 7.31 193 MET A O 1
ATOM 1528 N N . HIS A 1 194 ? 13.492 15.739 23.717 1.00 6.96 194 HIS A N 1
ATOM 1529 C CA . HIS A 1 194 ? 12.289 15.681 22.905 1.00 7.09 194 HIS A CA 1
ATOM 1530 C C . HIS A 1 194 ? 11.051 15.442 23.762 1.00 7.45 194 HIS A C 1
ATOM 1531 O O . HIS A 1 194 ? 11.136 14.864 24.859 1.00 7.62 194 HIS A O 1
ATOM 1538 N N . CYS A 1 195 ? 9.903 15.868 23.241 1.00 7.82 195 CYS A N 1
ATOM 1539 C CA . CYS A 1 195 ? 8.613 15.678 23.905 1.00 8.37 195 CYS A CA 1
ATOM 1540 C C . CYS A 1 195 ? 7.544 15.222 22.912 1.00 8.92 195 CYS A C 1
ATOM 1541 O O . CYS A 1 195 ? 6.360 15.165 23.254 1.00 10.60 195 CYS A O 1
ATOM 1544 N N . ASN A 1 196 ? 7.978 14.912 21.689 1.00 8.23 196 ASN A N 1
ATOM 1545 C CA . ASN A 1 196 ? 7.109 14.449 20.602 1.00 7.82 196 ASN A CA 1
ATOM 1546 C C . ASN A 1 196 ? 8.011 13.948 19.475 1.00 7.83 196 ASN A C 1
ATOM 1547 O O . ASN A 1 196 ? 9.204 13.746 19.686 1.00 8.07 196 ASN A O 1
ATOM 1552 N N . ALA A 1 197 ? 7.461 13.784 18.276 1.00 7.90 197 ALA A N 1
ATOM 1553 C CA . ALA A 1 197 ? 8.230 13.230 17.162 1.00 7.89 197 ALA A CA 1
ATOM 1554 C C . ALA A 1 197 ? 9.360 14.119 16.647 1.00 7.16 197 ALA A C 1
ATOM 1555 O O . ALA A 1 197 ? 10.259 13.633 15.962 1.00 7.88 197 ALA A O 1
ATOM 1557 N N . ARG A 1 198 ? 9.327 15.419 16.950 1.00 7.07 198 ARG A N 1
ATOM 1558 C CA . ARG A 1 198 ? 10.430 16.280 16.542 1.00 7.31 198 ARG A CA 1
ATOM 1559 C C . ARG A 1 198 ? 11.683 15.814 17.267 1.00 7.06 198 ARG A C 1
ATOM 1560 O O . ARG A 1 198 ? 11.655 15.615 18.494 1.00 7.44 198 ARG A O 1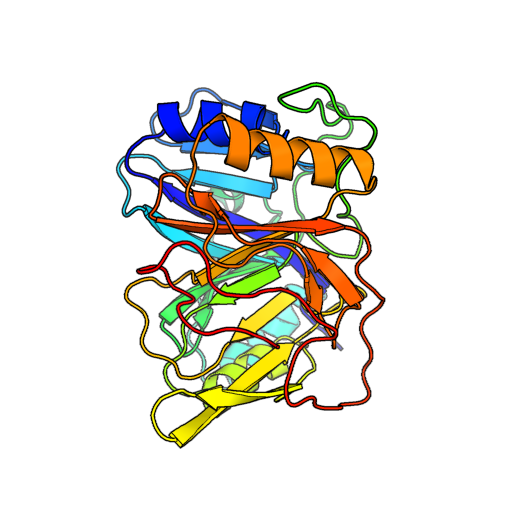
ATOM 1568 N N . ASP A 1 199 ? 12.783 15.643 16.537 1.00 6.69 199 ASP A N 1
ATOM 1569 C CA . ASP A 1 199 ? 13.960 15.036 17.147 1.00 7.35 199 ASP A CA 1
ATOM 1570 C C . ASP A 1 199 ? 14.362 15.720 18.451 1.00 7.00 199 ASP A C 1
ATOM 1571 O O . ASP A 1 199 ? 14.721 15.051 19.424 1.00 7.30 199 ASP A O 1
ATOM 1576 N N . HIS A 1 200 ? 14.330 17.049 18.478 1.00 6.92 200 HIS A N 1
ATOM 1577 C CA . HIS A 1 200 ? 14.476 17.772 19.738 1.00 6.82 200 HIS A CA 1
ATOM 1578 C C . HIS A 1 200 ? 13.617 19.016 19.697 1.00 6.71 200 HIS A C 1
ATOM 1579 O O . HIS A 1 200 ? 13.399 19.583 18.629 1.00 7.28 200 HIS A O 1
ATOM 1586 N N . SER A 1 201 ? 13.110 19.413 20.866 1.00 6.52 201 SER A N 1
ATOM 1587 C CA . SER A 1 201 ? 12.384 20.676 21.005 1.00 6.64 201 SER A CA 1
ATOM 1588 C C . SER A 1 201 ? 13.140 21.677 21.880 1.00 6.69 201 SER A C 1
ATOM 1589 O O . SER A 1 201 ? 12.927 22.887 21.764 1.00 6.90 201 SER A O 1
ATOM 1592 N N . ILE A 1 202 ? 13.998 21.169 22.769 1.00 6.61 202 ILE A N 1
ATOM 1593 C CA . ILE A 1 202 ? 14.825 22.021 23.622 1.00 7.57 202 ILE A CA 1
ATOM 1594 C C . ILE A 1 202 ? 16.201 21.383 23.726 1.00 7.13 202 ILE A C 1
ATOM 1595 O O . ILE A 1 202 ? 16.329 20.160 23.725 1.00 7.47 202 ILE A O 1
ATOM 1600 N N . ALA A 1 203 ? 17.234 22.212 23.778 1.00 7.06 203 ALA A N 1
ATOM 1601 C CA . ALA A 1 203 ? 18.595 21.711 23.874 1.00 6.81 203 ALA A CA 1
ATOM 1602 C C . ALA A 1 203 ? 19.443 22.753 24.556 1.00 7.02 203 ALA A C 1
ATOM 1603 O O . ALA A 1 203 ? 19.075 23.939 24.587 1.00 7.21 203 ALA A O 1
ATOM 1605 N N . PHE A 1 204 ? 20.574 22.318 25.103 1.00 7.41 204 PHE A N 1
ATOM 1606 C CA . PHE A 1 204 ? 21.415 23.189 25.911 1.00 7.76 204 PHE A CA 1
ATOM 1607 C C . PHE A 1 204 ? 22.722 22.529 26.280 1.00 8.29 204 PHE A C 1
ATOM 1608 O O . PHE A 1 204 ? 22.847 21.302 26.261 1.00 8.24 204 PHE A O 1
ATOM 1616 N N . GLY A 1 205 ? 23.694 23.371 26.610 1.00 9.09 205 GLY A N 1
ATOM 1617 C CA . GLY A 1 205 ? 24.882 22.965 27.343 1.00 10.33 205 GLY A CA 1
ATOM 1618 C C . GLY A 1 205 ? 25.084 24.004 28.430 1.00 11.60 205 GLY A C 1
ATOM 1619 O O . GLY A 1 205 ? 24.273 24.915 28.582 1.00 12.16 205 GLY A O 1
ATOM 1620 N N . ALA A 1 206 ? 26.154 23.858 29.197 1.00 12.62 206 ALA A N 1
ATOM 1621 C CA . ALA A 1 206 ? 26.537 24.865 30.174 1.00 13.73 206 ALA A CA 1
ATOM 1622 C C . ALA A 1 206 ? 27.643 25.672 29.519 1.00 14.56 206 ALA A C 1
ATOM 1623 O O . ALA A 1 206 ? 28.830 25.467 29.793 1.00 16.19 206 ALA A O 1
ATOM 1625 N N . MET A 1 207 ? 27.232 26.573 28.631 1.00 15.29 207 MET A N 1
ATOM 1626 C CA . MET A 1 207 ? 28.135 27.380 27.818 1.00 15.89 207 MET A CA 1
ATOM 1627 C C . MET A 1 207 ? 27.855 28.841 28.128 1.00 15.17 207 MET A C 1
ATOM 1628 O O . MET A 1 207 ? 26.700 29.209 28.364 1.00 15.30 207 MET A O 1
ATOM 1633 N N . PRO A 1 208 ? 28.903 29.687 28.132 1.00 14.83 208 PRO A N 1
ATOM 1634 C CA . PRO A 1 208 ? 28.671 31.111 28.379 1.00 14.29 208 PRO A CA 1
ATOM 1635 C C . PRO A 1 208 ? 27.860 31.739 27.244 1.00 13.49 208 PRO A C 1
ATOM 1636 O O . PRO A 1 208 ? 28.085 31.425 26.075 1.00 14.11 208 PRO A O 1
ATOM 1640 N N . ALA A 1 209 ? 26.908 32.591 27.602 1.00 12.75 209 ALA A N 1
ATOM 1641 C CA . ALA A 1 209 ? 25.994 33.183 26.624 1.00 12.21 209 ALA A CA 1
ATOM 1642 C C . ALA A 1 209 ? 25.416 34.490 27.135 1.00 11.95 209 ALA A C 1
ATOM 1643 O O . ALA A 1 209 ? 24.908 34.552 28.253 1.00 12.19 209 ALA A O 1
ATOM 1645 N N . ALA A 1 210 ? 25.491 35.527 26.306 1.00 11.77 210 ALA A N 1
ATOM 1646 C CA . ALA A 1 210 ? 24.976 36.847 26.658 1.00 11.57 210 ALA A CA 1
ATOM 1647 C C . ALA A 1 210 ? 23.453 36.895 26.609 1.00 10.80 210 ALA A C 1
ATOM 1648 O O . ALA A 1 210 ? 22.836 37.729 27.276 1.00 11.58 210 ALA A O 1
ATOM 1650 N N . LYS A 1 211 ? 22.852 36.003 25.812 1.00 9.84 211 LYS A N 1
ATOM 1651 C CA . LYS A 1 211 ? 21.400 35.961 25.631 1.00 9.26 211 LYS A CA 1
ATOM 1652 C C . LYS A 1 211 ? 20.811 34.644 26.129 1.00 8.19 211 LYS A C 1
ATOM 1653 O O . LYS A 1 211 ? 21.480 33.610 26.133 1.00 7.96 211 LYS A O 1
ATOM 1659 N N . ARG A 1 212 ? 19.545 34.695 26.537 1.00 7.62 212 ARG A N 1
ATOM 1660 C CA . ARG A 1 212 ? 18.771 33.487 26.835 1.00 7.36 212 ARG A CA 1
ATOM 1661 C C . ARG A 1 212 ? 18.710 32.541 25.638 1.00 7.41 212 ARG A C 1
ATOM 1662 O O . ARG A 1 212 ? 18.814 31.327 25.791 1.00 7.44 212 ARG A O 1
ATOM 1670 N N . LEU A 1 213 ? 18.516 33.117 24.456 1.00 7.29 213 LEU A N 1
ATOM 1671 C CA . LEU A 1 213 ? 18.265 32.342 23.246 1.00 7.54 213 LEU A CA 1
ATOM 1672 C C . LEU A 1 213 ? 19.502 32.289 22.365 1.00 7.23 213 LEU A C 1
ATOM 1673 O O . LEU A 1 213 ? 20.017 33.335 21.946 1.00 8.22 213 LEU A O 1
ATOM 1678 N N . ASN A 1 214 ? 19.974 31.075 22.089 1.00 7.21 214 ASN A N 1
ATOM 1679 C CA . ASN A 1 214 ? 21.064 30.890 21.142 1.00 7.35 214 ASN A CA 1
ATOM 1680 C C . ASN A 1 214 ? 20.520 30.856 19.720 1.00 7.15 214 ASN A C 1
ATOM 1681 O O . ASN A 1 214 ? 20.971 31.592 18.841 1.00 7.76 214 ASN A O 1
ATOM 1686 N N . HIS A 1 215 ? 19.547 29.982 19.483 1.00 6.59 215 HIS A N 1
ATOM 1687 C CA . HIS A 1 215 ? 18.889 29.944 18.183 1.00 6.70 215 HIS A CA 1
ATOM 1688 C C . HIS A 1 215 ? 17.510 29.328 18.262 1.00 6.57 215 HIS A C 1
ATOM 1689 O O . HIS A 1 215 ? 17.211 28.561 19.182 1.00 6.77 215 HIS A O 1
ATOM 1696 N N . LEU A 1 216 ? 16.702 29.677 17.267 1.00 6.52 216 LEU A N 1
ATOM 1697 C CA . LEU A 1 216 ? 15.402 29.073 17.016 1.00 6.70 216 LEU A CA 1
ATOM 1698 C C . LEU A 1 216 ? 15.487 28.375 15.667 1.00 6.34 216 LEU A C 1
ATOM 1699 O O . LEU A 1 216 ? 15.928 28.992 14.684 1.00 6.84 216 LEU A O 1
ATOM 1704 N N . MET A 1 217 ? 15.045 27.113 15.603 1.00 6.16 217 MET A N 1
ATOM 1705 C CA . MET A 1 217 ? 14.997 26.359 14.347 1.00 6.22 217 MET A CA 1
ATOM 1706 C C . MET A 1 217 ? 13.558 26.283 13.878 1.00 6.46 217 MET A C 1
ATOM 1707 O O . MET A 1 217 ? 12.672 25.909 14.659 1.00 6.71 217 MET A O 1
ATOM 1712 N N . LEU A 1 218 ? 13.345 26.633 12.607 1.00 6.20 218 LEU A N 1
ATOM 1713 C CA . LEU A 1 218 ? 12.048 26.489 11.931 1.00 6.84 218 LEU A CA 1
ATOM 1714 C C . LEU A 1 218 ? 12.234 25.602 10.714 1.00 6.90 218 LEU A C 1
ATOM 1715 O O . LEU A 1 218 ? 13.236 25.735 10.003 1.00 7.53 218 LEU A O 1
ATOM 1720 N N . GLU A 1 219 ? 11.276 24.703 10.481 1.00 6.75 219 GLU A N 1
ATOM 1721 C CA . GLU A 1 219 ? 11.427 23.662 9.486 1.00 7.07 219 GLU A CA 1
ATOM 1722 C C . GLU A 1 219 ? 10.415 23.808 8.352 1.00 6.79 219 GLU A C 1
ATOM 1723 O O . GLU A 1 219 ? 9.199 23.847 8.578 1.00 7.31 219 GLU A O 1
ATOM 1729 N N . TYR A 1 220 ? 10.930 23.882 7.129 1.00 6.40 220 TYR A N 1
ATOM 1730 C CA . TYR A 1 220 ? 10.110 23.903 5.922 1.00 6.73 220 TYR A CA 1
ATOM 1731 C C . TYR A 1 220 ? 9.710 22.489 5.535 1.00 6.81 220 TYR A C 1
ATOM 1732 O O . TYR A 1 220 ? 10.474 21.544 5.758 1.00 6.76 220 TYR A O 1
ATOM 1741 N N . THR A 1 221 ? 8.536 22.334 4.921 1.00 6.70 221 THR A N 1
ATOM 1742 C CA . THR A 1 221 ? 8.172 21.047 4.317 1.00 7.31 221 THR A CA 1
ATOM 1743 C C . THR A 1 221 ? 8.965 20.752 3.044 1.00 7.18 221 THR A C 1
ATOM 1744 O O . THR A 1 221 ? 9.192 19.581 2.727 1.00 7.71 221 THR A O 1
ATOM 1748 N N . HIS A 1 222 ? 9.347 21.801 2.315 1.00 7.28 222 HIS A N 1
ATOM 1749 C CA . HIS A 1 222 ? 9.978 21.662 0.995 1.00 7.92 222 HIS A CA 1
ATOM 1750 C C . HIS A 1 222 ? 11.406 22.177 0.967 1.00 8.23 222 HIS A C 1
ATOM 1751 O O . HIS A 1 222 ? 11.695 23.311 1.365 1.00 7.91 222 HIS A O 1
ATOM 1758 N N . MET A 1 223 ? 12.289 21.351 0.423 1.00 8.81 223 MET A N 1
ATOM 1759 C CA . MET A 1 223 ? 13.679 21.712 0.254 1.00 10.09 223 MET A CA 1
ATOM 1760 C C . MET A 1 223 ? 13.845 23.009 -0.544 1.00 8.79 223 MET A C 1
ATOM 1761 O O . MET A 1 223 ? 14.750 23.796 -0.277 1.00 8.57 223 MET A O 1
ATOM 1766 N N . GLU A 1 224 ? 12.956 23.244 -1.506 1.00 8.72 224 GLU A N 1
ATOM 1767 C CA . GLU A 1 224 ? 13.045 24.441 -2.341 1.00 8.36 224 GLU A CA 1
ATOM 1768 C C . GLU A 1 224 ? 12.907 25.735 -1.535 1.00 8.17 224 GLU A C 1
ATOM 1769 O O . GLU A 1 224 ? 13.558 26.726 -1.841 1.00 8.45 224 GLU A O 1
ATOM 1775 N N . ASP A 1 225 ? 12.065 25.722 -0.509 1.00 7.78 225 ASP A N 1
ATOM 1776 C CA . ASP A 1 225 ? 11.917 26.909 0.331 1.00 7.07 225 ASP A CA 1
ATOM 1777 C C . ASP A 1 225 ? 13.147 27.149 1.204 1.00 7.32 225 ASP A C 1
ATOM 1778 O O . ASP A 1 225 ? 13.556 28.293 1.405 1.00 7.32 225 ASP A O 1
ATOM 1783 N N . LEU A 1 226 ? 13.749 26.073 1.703 1.00 7.05 226 LEU A N 1
ATOM 1784 C CA . LEU A 1 226 ? 14.997 26.200 2.444 1.00 7.74 226 LEU A CA 1
ATOM 1785 C C . LEU A 1 226 ? 16.094 26.783 1.566 1.00 7.90 226 LEU A C 1
ATOM 1786 O O . LEU A 1 226 ? 16.802 27.698 1.979 1.00 8.24 226 LEU A O 1
ATOM 1791 N N . GLY A 1 227 ? 16.230 26.255 0.356 1.00 8.22 227 GLY A N 1
ATOM 1792 C CA . GLY A 1 227 ? 17.242 26.747 -0.564 1.00 8.48 227 GLY A CA 1
ATOM 1793 C C . GLY A 1 227 ? 17.046 28.209 -0.906 1.00 8.41 227 GLY A C 1
ATOM 1794 O O . GLY A 1 227 ? 18.004 28.981 -0.920 1.00 8.39 227 GLY A O 1
ATOM 1795 N N . TYR A 1 228 ? 15.802 28.606 -1.177 1.00 8.43 228 TYR A N 1
ATOM 1796 C CA . TYR A 1 228 ? 15.511 30.002 -1.474 1.00 8.80 228 TYR A CA 1
ATOM 1797 C C . TYR A 1 228 ? 15.842 30.900 -0.277 1.00 8.54 228 TYR A C 1
ATOM 1798 O O . TYR A 1 228 ? 16.441 31.961 -0.443 1.00 8.68 228 TYR A O 1
ATOM 1807 N N . THR A 1 229 ? 15.464 30.465 0.922 1.00 8.07 229 THR A N 1
ATOM 1808 C CA . THR A 1 229 ? 15.827 31.190 2.143 1.00 8.20 229 THR A CA 1
ATOM 1809 C C . THR A 1 229 ? 17.340 31.368 2.285 1.00 8.62 229 THR A C 1
ATOM 1810 O O . THR A 1 229 ? 17.801 32.483 2.539 1.00 8.93 229 THR A O 1
ATOM 1814 N N . HIS A 1 230 ? 18.097 30.293 2.079 1.00 8.85 230 HIS A N 1
ATOM 1815 C CA . HIS A 1 230 ? 19.564 30.373 2.118 1.00 9.23 230 HIS A CA 1
ATOM 1816 C C . HIS A 1 230 ? 20.073 31.419 1.124 1.00 9.80 230 HIS A C 1
ATOM 1817 O O . HIS A 1 230 ? 20.894 32.276 1.471 1.00 9.81 230 HIS A O 1
ATOM 1824 N N . GLN A 1 231 ? 19.546 31.381 -0.098 1.00 9.89 231 GLN A N 1
ATOM 1825 C CA . GLN A 1 231 ? 19.913 32.347 -1.135 1.00 11.08 231 GLN A CA 1
ATOM 1826 C C . GLN A 1 231 ? 19.570 33.788 -0.742 1.00 11.06 231 GLN A C 1
ATOM 1827 O O . GLN A 1 231 ? 20.328 34.711 -1.059 1.00 11.73 231 GLN A O 1
ATOM 1833 N N . GLN A 1 232 ? 18.452 33.984 -0.044 1.00 11.66 232 GLN A N 1
ATOM 1834 C CA . GLN A 1 232 ? 18.071 35.311 0.449 1.00 12.26 232 GLN A CA 1
ATOM 1835 C C . GLN A 1 232 ? 19.101 35.871 1.431 1.00 12.03 232 GLN A C 1
ATOM 1836 O O . GLN A 1 232 ? 19.460 37.055 1.354 1.00 11.93 232 GLN A O 1
ATOM 1842 N N . PHE A 1 233 ? 19.574 35.030 2.352 1.00 11.84 233 PHE A N 1
ATOM 1843 C CA . PHE A 1 233 ? 20.620 35.445 3.291 1.00 12.38 233 PHE A CA 1
ATOM 1844 C C . PHE A 1 233 ? 21.894 35.848 2.543 1.00 13.44 233 PHE A C 1
ATOM 1845 O O . PHE A 1 233 ? 22.458 36.909 2.814 1.00 13.77 233 PHE A O 1
ATOM 1853 N N . VAL A 1 234 ? 22.319 35.020 1.589 1.00 14.69 234 VAL A N 1
ATOM 1854 C CA . VAL A 1 234 ? 23.515 35.315 0.784 1.00 16.29 234 VAL A CA 1
ATOM 1855 C C . VAL A 1 234 ? 23.360 36.618 -0.021 1.00 17.03 234 VAL A C 1
ATOM 1856 O O . VAL A 1 234 ? 24.219 37.507 0.058 1.00 17.49 234 VAL A O 1
ATOM 1860 N N . LYS A 1 235 ? 22.261 36.737 -0.767 1.00 18.09 235 LYS A N 1
ATOM 1861 C CA . LYS A 1 235 ? 21.996 37.915 -1.609 1.00 19.07 235 LYS A CA 1
ATOM 1862 C C . LYS A 1 235 ? 21.951 39.228 -0.832 1.00 19.20 235 LYS A C 1
ATOM 1863 O O . LYS A 1 235 ? 22.453 40.258 -1.303 1.00 19.55 235 LYS A O 1
ATOM 1869 N N . ASN A 1 236 ? 21.339 39.188 0.349 1.00 18.88 236 ASN A N 1
ATOM 1870 C CA . ASN A 1 236 ? 21.162 40.370 1.186 1.00 18.76 236 ASN A CA 1
ATOM 1871 C C . ASN A 1 236 ? 22.322 40.592 2.154 1.00 18.19 236 ASN A C 1
ATOM 1872 O O . ASN A 1 236 ? 22.260 41.477 3.013 1.00 18.68 236 ASN A O 1
ATOM 1877 N N . GLU A 1 237 ? 23.368 39.779 2.004 1.00 17.68 237 GLU A N 1
ATOM 1878 C CA . GLU A 1 237 ? 24.588 39.852 2.823 1.00 17.11 237 GLU A CA 1
ATOM 1879 C C . GLU A 1 237 ? 24.318 39.799 4.330 1.00 16.35 237 GLU A C 1
ATOM 1880 O O . GLU A 1 237 ? 24.971 40.487 5.122 1.00 16.33 237 GLU A O 1
ATOM 1886 N N . ILE A 1 238 ? 23.347 38.973 4.715 1.00 14.89 238 ILE A N 1
ATOM 1887 C CA . ILE A 1 238 ? 23.063 38.722 6.123 1.00 13.69 238 ILE A CA 1
ATOM 1888 C C . ILE A 1 238 ? 24.035 37.656 6.620 1.00 12.80 238 ILE A C 1
ATOM 1889 O O . ILE A 1 238 ? 24.203 36.608 5.981 1.00 12.77 238 ILE A O 1
ATOM 1894 N N . ASP A 1 239 ? 24.671 37.919 7.759 1.00 11.82 239 ASP A N 1
ATOM 1895 C CA . ASP A 1 239 ? 25.640 36.993 8.341 1.00 11.31 239 ASP A CA 1
ATOM 1896 C C . ASP A 1 239 ? 25.092 35.572 8.454 1.00 10.44 239 ASP A C 1
ATOM 1897 O O . ASP A 1 239 ? 23.987 35.356 8.962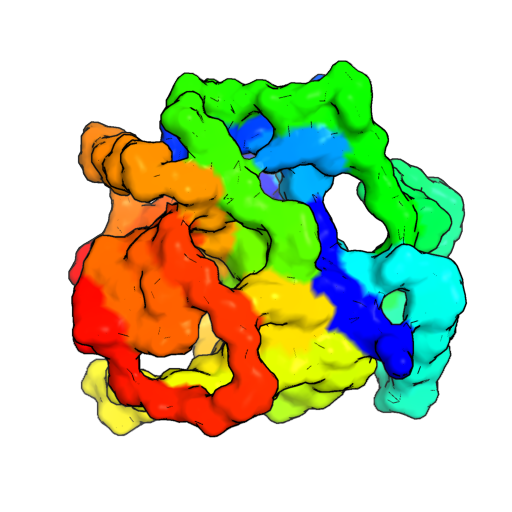 1.00 10.02 239 ASP A O 1
ATOM 1902 N N . ILE A 1 240 ? 25.882 34.621 7.970 1.00 10.29 240 ILE A N 1
ATOM 1903 C CA . ILE A 1 240 ? 25.646 33.200 8.195 1.00 10.18 240 ILE A CA 1
ATOM 1904 C C . ILE A 1 240 ? 26.732 32.722 9.154 1.00 10.21 240 ILE A C 1
ATOM 1905 O O . ILE A 1 240 ? 27.915 32.738 8.814 1.00 10.42 240 ILE A O 1
ATOM 1910 N N . ALA A 1 241 ? 26.339 32.343 10.366 1.00 10.04 241 ALA A N 1
ATOM 1911 C CA . ALA A 1 241 ? 27.292 31.919 11.395 1.00 10.27 241 ALA A CA 1
ATOM 1912 C C . ALA A 1 241 ? 27.820 30.509 11.143 1.00 10.14 241 ALA A C 1
ATOM 1913 O O . ALA A 1 241 ? 29.023 30.258 11.247 1.00 10.74 241 ALA A O 1
ATOM 1915 N N . LEU A 1 242 ? 26.912 29.592 10.820 1.00 10.20 242 LEU A N 1
ATOM 1916 C CA . LEU A 1 242 ? 27.288 28.234 10.449 1.00 10.12 242 LEU A CA 1
ATOM 1917 C C . LEU A 1 242 ? 26.659 27.930 9.113 1.00 9.97 242 LEU A C 1
ATOM 1918 O O . LEU A 1 242 ? 25.444 28.085 8.950 1.00 9.34 242 LEU A O 1
ATOM 1923 N N . GLN A 1 243 ? 27.482 27.489 8.162 1.00 9.88 243 GLN A N 1
ATOM 1924 C CA . GLN A 1 243 ? 27.010 27.214 6.818 1.00 10.38 243 GLN A CA 1
ATOM 1925 C C . GLN A 1 243 ? 26.212 25.917 6.722 1.00 9.70 243 GLN A C 1
ATOM 1926 O O . GLN A 1 243 ? 26.116 25.154 7.682 1.00 9.60 243 GLN A O 1
ATOM 1932 N N . LEU A 1 244 ? 25.644 25.681 5.547 1.00 8.86 244 LEU A N 1
ATOM 1933 C CA . LEU A 1 244 ? 24.795 24.524 5.301 1.00 8.78 244 LEU A CA 1
ATOM 1934 C C . LEU A 1 244 ? 25.447 23.228 5.778 1.00 8.12 244 LEU A C 1
ATOM 1935 O O . LEU A 1 244 ? 26.639 23.004 5.559 1.00 8.41 244 LEU A O 1
ATOM 1940 N N . GLY A 1 245 ? 24.665 22.371 6.425 1.00 7.29 245 GLY A N 1
ATOM 1941 C CA . GLY A 1 245 ? 25.176 21.091 6.855 1.00 7.46 245 GLY A CA 1
ATOM 1942 C C . GLY A 1 245 ? 24.053 20.221 7.332 1.00 7.38 245 GLY A C 1
ATOM 1943 O O . GLY A 1 245 ? 22.886 20.621 7.307 1.00 7.15 245 GLY A O 1
ATOM 1944 N N . ILE A 1 246 ? 24.406 19.010 7.743 1.00 7.54 246 ILE A N 1
ATOM 1945 C CA . ILE 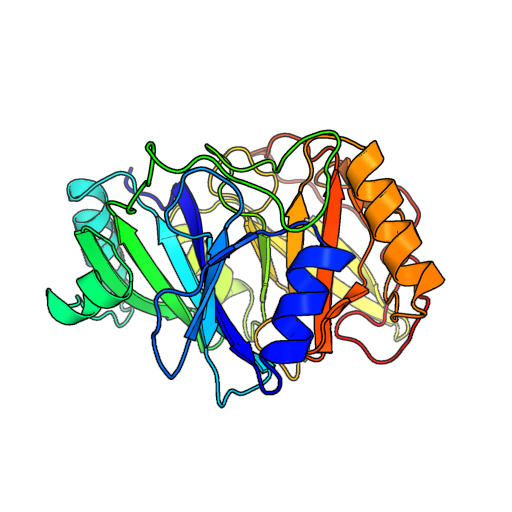A 1 246 ? 23.412 18.051 8.204 1.00 8.50 246 ILE A CA 1
ATOM 1946 C C . ILE A 1 246 ? 23.787 17.551 9.577 1.00 8.58 246 ILE A C 1
ATOM 1947 O O . ILE A 1 246 ? 24.910 17.085 9.805 1.00 8.12 246 ILE A O 1
ATOM 1952 N N . HIS A 1 247 ? 22.817 17.640 10.483 1.00 9.76 247 HIS A N 1
ATOM 1953 C CA . HIS A 1 247 ? 23.011 17.197 11.857 1.00 9.54 247 HIS A CA 1
ATOM 1954 C C . HIS A 1 247 ? 23.037 15.680 11.989 1.00 8.04 247 HIS A C 1
ATOM 1955 O O . HIS A 1 247 ? 22.221 14.994 11.380 1.00 9.23 247 HIS A O 1
ATOM 1962 N N . ALA A 1 248 ? 23.954 15.172 12.826 1.00 8.02 248 ALA A N 1
ATOM 1963 C CA . ALA A 1 248 ? 23.989 13.734 13.113 1.00 7.52 248 ALA A CA 1
ATOM 1964 C C . ALA A 1 248 ? 22.756 13.233 13.871 1.00 7.32 248 ALA A C 1
ATOM 1965 O O . ALA A 1 248 ? 22.303 12.121 13.621 1.00 7.69 248 ALA A O 1
ATOM 1967 N N . ASN A 1 249 ? 22.209 14.037 14.786 1.00 7.94 249 ASN A N 1
ATOM 1968 C CA . ASN A 1 249 ? 21.027 13.583 15.524 1.00 8.51 249 ASN A CA 1
ATOM 1969 C C . ASN A 1 249 ? 19.734 13.575 14.714 1.00 9.31 249 ASN A C 1
ATOM 1970 O O . ASN A 1 249 ? 19.122 12.523 14.552 1.00 9.83 249 ASN A O 1
ATOM 1975 N N . ASP A 1 250 ? 19.334 14.724 14.185 1.00 10.35 250 ASP A N 1
ATOM 1976 C CA . ASP A 1 250 ? 18.039 14.775 13.517 1.00 11.14 250 ASP A CA 1
ATOM 1977 C C . ASP A 1 250 ? 18.081 14.641 11.999 1.00 11.03 250 ASP A C 1
ATOM 1978 O O . ASP A 1 250 ? 17.033 14.612 11.360 1.00 11.23 250 ASP A O 1
ATOM 1983 N N . LYS A 1 251 ? 19.282 14.548 11.425 1.00 10.48 251 LYS A N 1
ATOM 1984 C CA . LYS A 1 251 ? 19.446 14.350 9.979 1.00 9.96 251 LYS A CA 1
ATOM 1985 C C . LYS A 1 251 ? 18.906 15.528 9.143 1.00 9.28 251 LYS A C 1
ATOM 1986 O O . LYS A 1 251 ? 18.728 15.388 7.943 1.00 8.85 251 LYS A O 1
ATOM 1992 N N . ALA A 1 252 ? 18.664 16.677 9.771 1.00 8.77 252 ALA A N 1
ATOM 1993 C CA . ALA A 1 252 ? 18.109 17.833 9.067 1.00 8.45 252 ALA A CA 1
ATOM 1994 C C . ALA A 1 252 ? 19.175 18.606 8.307 1.00 8.07 252 ALA A C 1
ATOM 1995 O O . ALA A 1 252 ? 20.310 18.720 8.770 1.00 8.16 252 ALA A O 1
ATOM 1997 N N . LEU A 1 253 ? 18.797 19.120 7.137 1.00 7.10 253 LEU A N 1
ATOM 1998 C CA . LEU A 1 253 ? 19.621 20.045 6.357 1.00 7.46 253 LEU A CA 1
ATOM 1999 C C . LEU A 1 253 ? 19.322 21.457 6.840 1.00 6.96 253 LEU A C 1
ATOM 2000 O O . LEU A 1 253 ? 18.190 21.914 6.721 1.00 7.07 253 LEU A O 1
ATOM 2005 N N . THR A 1 254 ? 20.322 22.137 7.400 1.00 7.04 254 THR A N 1
ATOM 2006 C CA . THR A 1 254 ? 20.088 23.445 8.008 1.00 7.47 254 THR A CA 1
ATOM 2007 C C . THR A 1 254 ? 21.290 24.372 7.836 1.00 7.17 254 THR A C 1
ATOM 2008 O O . THR A 1 254 ? 22.406 23.924 7.554 1.00 7.22 254 THR A O 1
ATOM 2012 N N . PHE A 1 255 ? 21.053 25.669 8.017 1.00 6.72 255 PHE A N 1
ATOM 2013 C CA . PHE A 1 255 ? 22.144 26.629 8.242 1.00 6.64 255 PHE A CA 1
ATOM 2014 C C . PHE A 1 255 ? 21.708 27.575 9.351 1.00 6.70 255 PHE A C 1
ATOM 2015 O O . PHE A 1 255 ? 20.553 27.548 9.761 1.00 6.39 255 PHE A O 1
ATOM 2023 N N . TYR A 1 256 ? 22.629 28.400 9.839 1.00 6.98 256 TYR A N 1
ATOM 2024 C CA . TYR A 1 256 ? 22.313 29.335 10.911 1.00 6.73 256 TYR A CA 1
ATOM 2025 C C . TYR A 1 256 ? 22.645 30.757 10.465 1.00 7.31 256 TYR A C 1
ATOM 2026 O O . TYR A 1 256 ? 23.803 31.053 10.144 1.00 7.64 256 TYR A O 1
ATOM 2035 N N . GLY A 1 257 ? 21.637 31.630 10.458 1.00 7.31 257 GLY A N 1
ATOM 2036 C CA . GLY A 1 257 ? 21.815 33.022 10.025 1.00 7.27 257 GLY A CA 1
ATOM 2037 C C . GLY A 1 257 ? 21.419 34.025 11.086 1.00 7.73 257 GLY A C 1
ATOM 2038 O O . GLY A 1 257 ? 20.606 33.738 11.959 1.00 7.65 257 GLY A O 1
ATOM 2039 N N . ALA A 1 258 ? 21.981 35.227 11.001 1.00 7.71 258 ALA A N 1
ATOM 2040 C CA . ALA A 1 258 ? 21.632 36.287 11.945 1.00 7.76 258 ALA A CA 1
ATOM 2041 C C . ALA A 1 258 ? 20.188 36.759 11.793 1.00 7.90 258 ALA A C 1
ATOM 2042 O O . ALA A 1 258 ? 19.663 36.858 10.672 1.00 8.98 258 ALA A O 1
ATOM 2044 N N . THR A 1 259 ? 19.551 37.051 12.927 1.00 8.00 259 THR A N 1
ATOM 2045 C 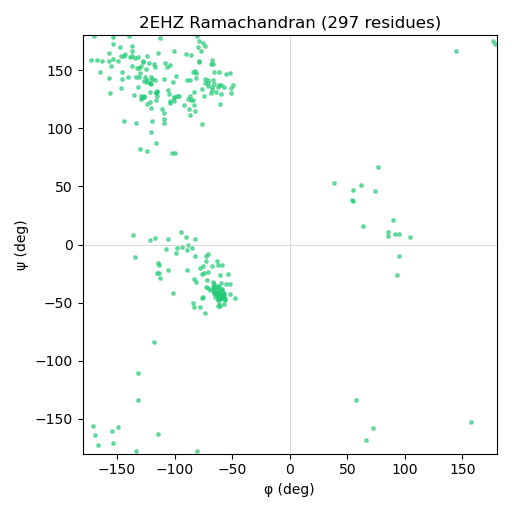CA . THR A 1 259 ? 18.290 37.801 12.942 1.00 7.82 259 THR A CA 1
ATOM 2046 C C . THR A 1 259 ? 18.592 39.257 13.304 1.00 8.04 259 THR A C 1
ATOM 2047 O O . THR A 1 259 ? 19.690 39.554 13.769 1.00 7.96 259 THR A O 1
ATOM 2051 N N . PRO A 1 260 ? 17.627 40.172 13.097 1.00 7.79 260 PRO A N 1
ATOM 2052 C CA . PRO A 1 260 ? 17.849 41.564 13.531 1.00 7.91 260 PRO A CA 1
ATOM 2053 C C . PRO A 1 260 ? 18.119 41.725 15.035 1.00 8.20 260 PRO A C 1
ATOM 2054 O O . PRO A 1 260 ? 18.643 42.767 15.450 1.00 8.51 260 PRO A O 1
ATOM 2058 N N . SER A 1 261 ? 17.781 40.715 15.837 1.00 8.07 261 SER A N 1
ATOM 2059 C CA . SER A 1 261 ? 18.031 40.744 17.285 1.00 8.16 261 SER A CA 1
ATOM 2060 C C . SER A 1 261 ? 19.394 40.186 17.704 1.00 8.35 261 SER A C 1
ATOM 2061 O O . SER A 1 261 ? 19.746 40.239 18.885 1.00 9.41 261 SER A O 1
ATOM 2064 N N . GLY A 1 262 ? 20.155 39.654 16.750 1.00 8.19 262 GLY A N 1
ATOM 2065 C CA . GLY A 1 262 ? 21.509 39.182 17.022 1.00 8.55 262 GLY A CA 1
ATOM 2066 C C . GLY A 1 262 ? 21.634 37.710 17.367 1.00 8.52 262 GLY A C 1
ATOM 2067 O O . GLY A 1 262 ? 22.698 37.123 17.163 1.00 10.28 262 GLY A O 1
ATOM 2068 N N . TRP A 1 263 ? 20.576 37.106 17.907 1.00 8.11 263 TRP A N 1
ATOM 2069 C CA . TRP A 1 263 ? 20.538 35.646 18.042 1.00 7.94 263 TRP A CA 1
ATOM 2070 C C . TRP A 1 263 ? 20.224 35.029 16.675 1.00 7.48 263 TRP A C 1
ATOM 2071 O O . TRP A 1 263 ? 19.833 35.740 15.738 1.00 7.89 263 TRP A O 1
ATOM 2082 N N . LEU A 1 264 ? 20.415 33.715 16.552 1.00 7.21 264 LEU A N 1
ATOM 2083 C CA . LEU A 1 264 ? 20.386 33.056 15.240 1.00 7.01 264 LEU A CA 1
ATOM 2084 C C . LEU A 1 264 ? 19.064 32.386 14.917 1.00 6.98 264 LEU A C 1
ATOM 2085 O O . LEU A 1 264 ? 18.414 31.821 15.793 1.00 7.22 264 LEU A O 1
ATOM 2090 N N . ILE A 1 265 ? 18.694 32.422 13.642 1.00 6.51 265 ILE A N 1
ATOM 2091 C CA . ILE A 1 265 ? 17.625 31.567 13.134 1.00 6.53 265 ILE A CA 1
ATOM 2092 C C . ILE A 1 265 ? 18.285 30.393 12.413 1.00 6.73 265 ILE A C 1
ATOM 2093 O O . ILE A 1 265 ? 19.298 30.570 11.729 1.00 6.55 265 ILE A O 1
ATOM 2098 N N . GLU A 1 266 ? 17.723 29.199 12.595 1.00 6.09 266 GLU A N 1
ATOM 2099 C CA . GLU A 1 266 ? 18.212 28.006 11.924 1.00 6.44 266 GLU A CA 1
ATOM 2100 C C . GLU A 1 266 ? 17.105 27.483 10.993 1.00 6.36 266 GLU A C 1
ATOM 2101 O O . GLU A 1 266 ? 16.301 26.641 11.404 1.00 6.57 266 GLU A O 1
ATOM 2107 N N . PRO A 1 267 ? 17.039 27.988 9.744 1.00 6.58 26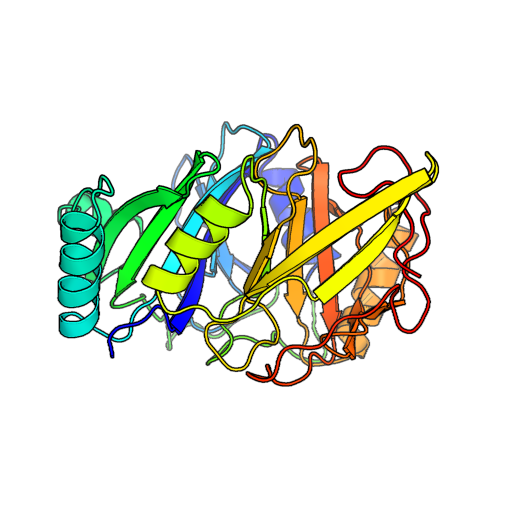7 PRO A N 1
ATOM 2108 C CA . PRO A 1 267 ? 16.067 27.425 8.803 1.00 6.42 267 PRO A CA 1
ATOM 2109 C C . PRO A 1 267 ? 16.518 26.030 8.393 1.00 6.60 267 PRO A C 1
ATOM 2110 O O . PRO A 1 267 ? 17.722 25.795 8.211 1.00 7.13 267 PRO A O 1
ATOM 2114 N N . GLY A 1 268 ? 15.570 25.112 8.248 1.00 6.76 268 GLY A N 1
ATOM 2115 C CA . GLY A 1 268 ? 15.944 23.745 7.935 1.00 7.24 268 GLY A CA 1
ATOM 2116 C C . GLY A 1 268 ? 14.876 22.967 7.203 1.00 6.73 268 GLY A C 1
ATOM 2117 O O . GLY A 1 268 ? 13.761 23.455 6.957 1.00 6.98 268 GLY A O 1
ATOM 2118 N N . TRP A 1 269 ? 15.229 21.722 6.883 1.00 6.90 269 TRP A N 1
ATOM 2119 C CA . TRP A 1 269 ? 14.380 20.832 6.120 1.00 7.25 269 TRP A CA 1
ATOM 2120 C C . TRP A 1 269 ? 14.793 19.388 6.416 1.00 7.28 269 TRP A C 1
ATOM 2121 O O . TRP A 1 269 ? 15.977 19.105 6.607 1.00 7.91 269 TRP A O 1
ATOM 2132 N N . ARG A 1 270 ? 13.809 18.493 6.476 1.00 7.31 270 ARG A N 1
ATOM 2133 C CA . ARG A 1 270 ? 14.022 17.041 6.562 1.00 8.31 270 ARG A CA 1
ATOM 2134 C C . ARG A 1 270 ? 14.509 16.544 7.924 1.00 8.63 270 ARG A C 1
ATOM 2135 O O . ARG A 1 270 ? 15.417 15.707 7.995 1.00 9.35 270 ARG A O 1
ATOM 2143 N N . GLY A 1 271 ? 13.882 17.011 8.999 1.00 8.26 271 GLY A N 1
ATOM 2144 C CA . GLY A 1 271 ? 14.147 16.483 10.345 1.00 8.68 271 GLY A CA 1
ATOM 2145 C C . GLY A 1 271 ? 13.599 15.078 10.526 1.00 9.48 271 GLY A C 1
ATOM 2146 O O . GLY A 1 271 ? 12.467 14.796 10.128 1.00 10.12 271 GLY A O 1
ATOM 2147 N N . ALA A 1 272 ? 14.392 14.203 11.142 1.00 9.04 272 ALA A N 1
ATOM 2148 C CA . ALA A 1 272 ? 13.989 12.814 11.390 1.00 9.42 272 ALA A CA 1
ATOM 2149 C C . ALA A 1 272 ? 13.191 12.669 12.693 1.00 9.19 272 ALA A C 1
ATOM 2150 O O . ALA A 1 272 ? 13.212 13.546 13.562 1.00 9.77 272 ALA A O 1
ATOM 2152 N N . THR A 1 273 ? 12.502 11.540 12.828 1.00 9.38 273 THR A N 1
ATOM 2153 C CA . THR A 1 273 ? 11.717 11.251 14.021 1.00 9.90 273 THR A CA 1
ATOM 2154 C C . THR A 1 273 ? 12.612 11.051 15.247 1.00 9.22 273 THR A C 1
ATOM 2155 O O . THR A 1 273 ? 13.641 10.370 15.172 1.00 9.34 273 THR A O 1
ATOM 2159 N N . ALA A 1 274 ? 12.210 11.658 16.367 1.00 8.84 274 ALA A N 1
ATOM 2160 C CA . ALA A 1 274 ? 12.896 11.494 17.656 1.00 9.52 274 ALA A CA 1
ATOM 2161 C C . ALA A 1 274 ? 13.070 10.025 18.003 1.00 10.09 274 ALA A C 1
ATOM 2162 O O . ALA A 1 274 ? 12.222 9.197 17.666 1.00 10.45 274 ALA A O 1
ATOM 2164 N N . ILE A 1 275 ? 14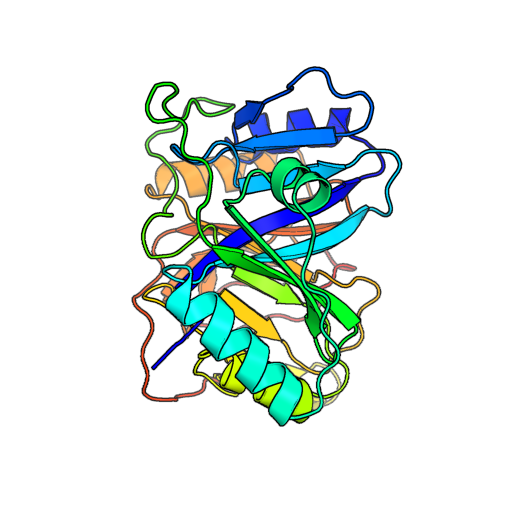.161 9.707 18.692 1.00 10.29 275 ILE A N 1
ATOM 2165 C CA . ILE A 1 275 ? 14.318 8.348 19.220 1.00 10.89 275 ILE A CA 1
ATOM 2166 C C . ILE A 1 275 ? 14.535 8.362 20.727 1.00 11.09 275 ILE A C 1
ATOM 2167 O O . ILE A 1 275 ? 15.212 9.251 21.231 1.00 10.32 275 ILE A O 1
ATOM 2172 N N . ASP A 1 276 ? 13.951 7.392 21.440 1.00 11.51 276 ASP A N 1
ATOM 2173 C CA . ASP A 1 276 ? 14.117 7.306 22.896 1.00 12.54 276 ASP A CA 1
ATOM 2174 C C . ASP A 1 276 ? 15.469 6.718 23.290 1.00 12.21 276 ASP A C 1
ATOM 2175 O O . ASP A 1 276 ? 15.932 6.938 24.413 1.00 14.28 276 ASP A O 1
ATOM 2180 N N . GLU A 1 277 ? 16.111 6.007 22.365 1.00 11.06 277 GLU A N 1
ATOM 2181 C CA . GLU A 1 277 ? 17.402 5.368 22.642 1.00 10.59 277 GLU A CA 1
ATOM 2182 C C . GLU A 1 277 ? 18.554 6.365 22.489 1.00 9.81 277 GLU A C 1
ATOM 2183 O O . GLU A 1 277 ? 18.813 6.872 21.393 1.00 10.69 277 GLU A O 1
ATOM 2189 N N . ALA A 1 278 ? 19.234 6.649 23.595 1.00 8.69 278 ALA A N 1
ATOM 2190 C CA . ALA A 1 278 ? 20.303 7.636 23.633 1.00 8.38 278 ALA A CA 1
ATOM 2191 C C . ALA A 1 278 ? 21.527 7.178 22.850 1.00 8.65 278 ALA A C 1
ATOM 2192 O O . ALA A 1 278 ? 22.029 6.066 23.056 1.00 8.67 278 ALA A O 1
ATOM 2194 N N . GLU A 1 279 ? 22.022 8.045 21.975 1.00 8.43 279 GLU A N 1
ATOM 2195 C CA . GLU A 1 279 ? 23.327 7.841 21.355 1.00 9.34 279 GLU A CA 1
ATOM 2196 C C . GLU A 1 279 ? 24.069 9.172 21.336 1.00 8.17 279 GLU A C 1
ATOM 2197 O O . GLU A 1 279 ? 23.476 10.218 21.632 1.00 7.82 279 GLU A O 1
ATOM 2203 N N . TYR A 1 280 ? 25.371 9.138 21.059 1.00 6.85 280 TYR A N 1
ATOM 2204 C CA . TYR A 1 280 ? 26.130 10.387 20.931 1.00 6.73 280 TYR A CA 1
ATOM 2205 C C . TYR A 1 280 ? 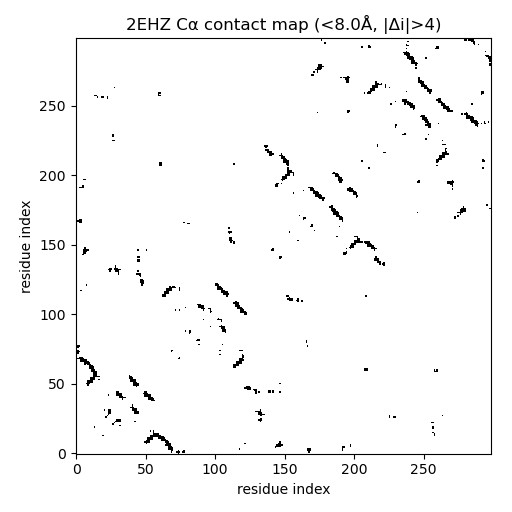27.091 10.384 19.755 1.00 6.66 280 TYR A C 1
ATOM 2206 O O . TYR A 1 280 ? 27.433 9.329 19.206 1.00 6.57 280 TYR A O 1
ATOM 2215 N N . TYR A 1 281 ? 27.511 11.596 19.396 1.00 6.70 281 TYR A N 1
A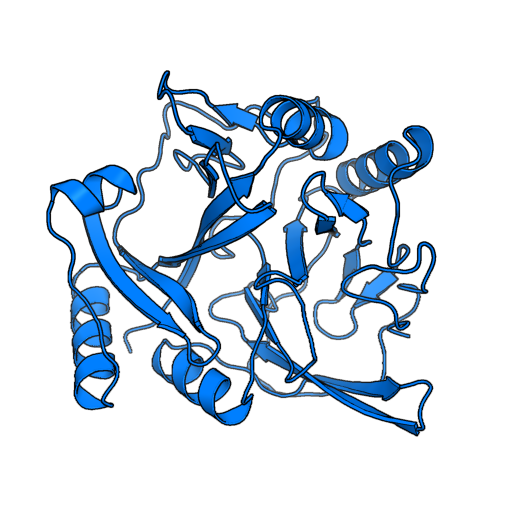TOM 2216 C CA . TYR A 1 281 ? 28.370 11.842 18.250 1.00 6.89 281 TYR A CA 1
ATOM 2217 C C . TYR A 1 281 ? 29.465 12.803 18.654 1.00 7.55 281 TYR A C 1
ATOM 2218 O O . TYR A 1 281 ? 29.333 13.528 19.639 1.00 8.08 281 TYR A O 1
ATOM 2227 N N . VAL A 1 282 ? 30.539 12.820 17.875 1.00 8.22 282 VAL A N 1
ATOM 2228 C CA . VAL A 1 282 ? 31.602 13.801 18.107 1.00 9.16 282 VAL A CA 1
ATOM 2229 C C . VAL A 1 282 ? 31.588 14.919 17.066 1.00 10.15 282 VAL A C 1
ATOM 2230 O O . VAL A 1 282 ? 32.452 15.794 17.069 1.00 11.22 282 VAL A O 1
ATOM 2234 N N . GLY A 1 283 ? 30.586 14.898 16.192 1.00 10.47 283 GLY A N 1
ATOM 2235 C CA . GLY A 1 283 ? 30.419 15.934 15.182 1.00 10.94 283 GLY A CA 1
ATOM 2236 C C . GLY A 1 283 ? 29.220 15.639 14.307 1.00 11.09 283 GLY A C 1
ATOM 2237 O O . GLY A 1 283 ? 28.622 14.562 14.395 1.00 10.61 283 GLY A O 1
ATOM 2238 N N . ASP A 1 284 ? 28.876 16.599 13.453 1.00 11.33 284 ASP A N 1
ATOM 2239 C CA . ASP A 1 284 ? 27.771 16.445 12.513 1.00 11.37 284 ASP A CA 1
ATOM 2240 C C . ASP A 1 284 ? 28.197 15.590 11.302 1.00 11.44 284 ASP A C 1
ATOM 2241 O O . ASP A 1 284 ? 29.358 15.185 11.187 1.00 11.89 284 ASP A O 1
ATOM 2246 N N . ILE A 1 285 ? 27.253 15.279 10.416 1.00 10.92 285 ILE A N 1
ATOM 2247 C CA . ILE A 1 285 ? 27.543 14.429 9.260 1.00 11.48 285 ILE A CA 1
ATOM 2248 C C . ILE A 1 285 ? 28.567 15.129 8.368 1.00 12.26 285 ILE A C 1
ATOM 2249 O O . ILE A 1 285 ? 29.512 14.497 7.877 1.00 13.83 285 ILE A O 1
ATOM 2254 N N . PHE A 1 286 ? 28.376 16.437 8.193 1.00 12.54 286 PHE A N 1
ATOM 2255 C CA . PHE A 1 286 ? 29.333 17.342 7.542 1.00 11.97 286 PHE A CA 1
ATOM 2256 C C . PHE A 1 286 ? 28.693 18.721 7.464 1.00 11.02 286 PHE A C 1
ATOM 2257 O O . PHE A 1 286 ? 27.511 18.902 7.792 1.00 9.55 286 PHE A O 1
ATOM 2265 N N . GLY A 1 287 ? 29.468 19.689 6.993 1.00 10.06 287 GLY A N 1
ATOM 2266 C CA . GLY A 1 287 ? 29.003 21.069 6.911 1.00 9.92 287 GLY A CA 1
ATOM 2267 C C . GLY A 1 287 ? 28.904 21.717 8.278 1.00 9.94 287 GLY A C 1
ATOM 2268 O O . GLY A 1 287 ? 29.544 21.283 9.241 1.00 9.81 287 GLY A O 1
ATOM 2269 N N . HIS A 1 288 ? 28.083 22.764 8.371 1.00 9.95 288 HIS A N 1
ATOM 2270 C CA . HIS A 1 288 ? 27.988 23.561 9.597 1.00 10.35 288 HIS A CA 1
ATOM 2271 C C . HIS A 1 288 ? 29.353 24.100 10.053 1.00 10.99 288 HIS A C 1
ATOM 2272 O O . HIS A 1 288 ? 29.657 24.164 11.246 1.00 11.39 288 HIS A O 1
ATOM 2279 N N . GLY A 1 289 ? 30.164 24.471 9.069 1.00 11.82 289 GLY A N 1
ATOM 2280 C CA . GLY A 1 289 ? 31.429 25.143 9.324 1.00 12.07 289 GLY A CA 1
ATOM 2281 C C . GLY A 1 289 ? 31.180 26.607 9.630 1.00 12.19 289 GLY A C 1
ATOM 2282 O O . GLY A 1 289 ? 30.154 27.167 9.243 1.00 12.20 289 GLY A O 1
ATOM 2283 N N . VAL A 1 290 ? 32.129 27.230 10.315 1.00 12.29 290 VAL A N 1
ATOM 2284 C CA . VAL A 1 290 ? 32.004 28.623 10.721 1.00 12.45 290 VAL A CA 1
ATOM 2285 C C . VAL A 1 290 ? 32.239 29.541 9.530 1.00 12.10 290 VAL A C 1
ATOM 2286 O O . VAL A 1 290 ? 33.188 29.352 8.768 1.00 12.35 290 VAL A O 1
ATOM 2290 N N . GLU A 1 291 ? 31.367 30.529 9.367 1.00 11.22 291 GLU A N 1
ATOM 2291 C CA . GLU A 1 291 ? 31.592 31.578 8.384 1.00 11.25 291 GLU A CA 1
ATOM 2292 C C . GLU A 1 291 ? 31.709 32.917 9.106 1.00 11.31 291 GLU A C 1
ATOM 2293 O O . GLU A 1 291 ? 32.818 33.355 9.413 1.00 10.30 291 GLU A O 1
ATOM 2299 N N . ALA A 1 292 ? 30.578 33.551 9.404 1.00 11.49 292 ALA A N 1
ATOM 2300 C CA . ALA A 1 292 ? 30.591 34.802 10.158 1.00 12.39 292 ALA A CA 1
ATOM 2301 C C . ALA A 1 292 ? 30.898 34.521 11.621 1.00 13.28 292 ALA A C 1
ATOM 2302 O O . ALA A 1 292 ? 30.261 33.672 12.248 1.00 13.37 292 ALA A O 1
ATOM 2304 N N . THR A 1 293 ? 31.893 35.231 12.145 1.00 14.53 293 THR A N 1
ATOM 2305 C CA . THR A 1 293 ? 32.309 35.090 13.538 1.00 16.01 293 THR A CA 1
ATOM 2306 C C . THR A 1 293 ? 31.532 36.063 14.428 1.00 16.75 293 THR A C 1
ATOM 2307 O O . THR A 1 293 ? 30.895 36.998 13.932 1.00 17.17 293 THR A O 1
ATOM 2311 N N . GLY A 1 294 ? 31.572 35.822 15.736 1.00 17.60 294 GLY A N 1
ATOM 2312 C CA . GLY A 1 294 ? 31.004 36.747 16.715 1.00 18.10 294 GLY A CA 1
ATOM 2313 C C . GLY A 1 294 ? 29.544 36.522 17.060 1.00 18.40 294 GLY A C 1
ATOM 2314 O O . GLY A 1 294 ? 28.875 37.435 17.551 1.00 19.09 294 GLY A O 1
ATOM 2315 N N . TYR A 1 295 ? 29.047 35.312 16.804 1.00 18.32 295 TYR A N 1
ATOM 2316 C CA . TYR A 1 295 ? 27.679 34.947 17.170 1.00 17.98 295 TYR A CA 1
ATOM 2317 C C . TYR A 1 295 ? 27.655 33.890 18.263 1.00 17.79 295 TYR A C 1
ATOM 2318 O O . TYR A 1 295 ? 28.710 33.444 18.715 1.00 18.05 295 TYR A O 1
ATOM 2327 N N . GLY A 1 296 ? 26.454 33.513 18.699 0.50 17.05 296 GLY A N 1
ATOM 2328 C CA . GLY A 1 296 ? 26.275 32.514 19.753 0.50 16.23 296 GLY A CA 1
ATOM 2329 C C . GLY A 1 296 ? 26.998 31.213 19.463 0.50 15.49 296 GLY A C 1
ATOM 2330 O O . GLY A 1 296 ? 27.364 30.475 20.378 0.50 15.50 296 GLY A O 1
ATOM 2331 N N . LEU A 1 297 ? 27.214 30.940 18.180 0.50 14.68 297 LEU A N 1
ATOM 2332 C CA . LEU A 1 297 ? 27.959 29.759 17.764 0.50 13.97 297 LEU A CA 1
ATOM 2333 C C . LEU A 1 297 ? 29.201 30.159 16.968 0.50 13.89 297 LEU A C 1
ATOM 2334 O O . LEU A 1 297 ? 29.107 30.581 15.813 0.50 13.88 297 LEU A O 1
ATOM 2339 N N . ASP A 1 298 ? 30.361 30.030 17.609 0.50 13.52 298 ASP A N 1
ATOM 2340 C CA . ASP A 1 298 ? 31.642 30.442 17.033 0.50 13.28 298 ASP A CA 1
ATOM 2341 C C . ASP A 1 298 ? 32.502 29.243 16.633 0.50 12.90 298 ASP A C 1
ATOM 2342 O O . ASP A 1 298 ? 33.591 29.409 16.077 0.50 13.09 298 ASP A O 1
ATOM 2347 N N . VAL A 1 299 ? 32.012 28.042 16.932 1.00 12.55 299 VAL A N 1
ATOM 2348 C CA . VAL A 1 299 ? 32.782 26.807 16.759 1.00 11.78 299 VAL A CA 1
ATOM 2349 C C . VAL A 1 299 ? 32.078 25.857 15.790 1.00 11.41 299 VAL A C 1
ATOM 2350 O O . VAL A 1 299 ? 30.854 25.708 15.834 1.00 11.30 299 VAL A O 1
ATOM 2354 N N . LYS A 1 300 ? 32.863 25.227 14.917 1.00 10.52 300 LYS A N 1
ATOM 2355 C CA . LYS A 1 300 ? 32.348 24.319 13.898 1.00 9.89 300 LYS A CA 1
ATOM 2356 C C . LYS A 1 300 ? 31.731 23.077 14.525 1.00 9.54 300 LYS A C 1
ATOM 2357 O O . LYS A 1 300 ? 32.169 22.623 15.590 1.00 9.37 300 LYS A O 1
ATOM 2363 N N . LEU A 1 301 ? 30.715 22.533 13.860 1.00 9.08 301 LEU A N 1
ATOM 2364 C CA . LEU A 1 301 ? 29.999 21.373 14.389 1.00 8.60 301 LEU A CA 1
ATOM 2365 C C . LEU A 1 301 ? 30.438 20.040 13.784 1.00 8.94 301 LEU A C 1
ATOM 2366 O O . LEU A 1 301 ? 30.013 18.982 14.252 1.00 8.79 301 LEU A O 1
ATOM 2371 N N . SER A 1 302 ? 31.290 20.090 12.762 1.00 9.22 302 SER A N 1
ATOM 2372 C CA . SER A 1 302 ? 31.827 18.878 12.138 1.00 9.84 302 SER A CA 1
ATOM 2373 C C . SER A 1 302 ? 33.266 19.095 11.677 1.00 10.07 302 SER A C 1
ATOM 2374 O O . SER A 1 302 ? 33.696 20.226 11.452 0.50 10.07 302 SER A O 1
#

Radius of gyration: 18.22 Å; Cα contacts (8 Å, |Δi|>4): 752; chains: 1; bounding box: 52×44×48 Å

Foldseek 3Di:
DQAFQEQAAWEFEDADVVLQLCCQFVLPQWDWAAPPDPFWTATDFWQFPGRYIYGYPDDLATDETETEIADDVSVVVLVVLCVVVPFDKAWDDPVVCVVQQADTKMWGAAQQGHIYMYGYGTHGRPVDTTDTSDDDPFGWDDPSHHFFAFEFEHQDVVSNCVVNVSNPKAWAFAEFEQDPVRHTWTKIFIDNGFFQGRYIYTNDDDPHGTQETEIETADPVSQVVSLVVCVVVVFDWFFDWFAAPRFRKTWTWTADSSQHIYIYIYRGGTHDNDHHYDHAGPDGRCGDDADGSDRHRRD

CATH classification: 3.10.180.10 (+1 more: 3.10.180.10)

Solvent-accessible surface area: 13127 Å² total; per-residue (Å²): 229,25,26,1,63,6,0,0,5,0,0,2,4,0,145,73,31,104,38,8,55,61,12,0,24,65,19,2,0,2,27,44,36,76,90,69,68,185,47,30,0,3,0,0,2,24,94,24,3,10,2,4,5,0,27,44,151,15,137,21,18,1,52,11,1,0,0,61,0,65,12,111,95,53,17,107,51,0,6,95,94,0,83,111,48,50,46,169,33,124,120,16,91,174,118,34,7,130,69,21,43,11,125,10,2,2,42,20,107,1,42,15,28,0,35,1,6,0,0,48,16,21,118,68,21,121,112,59,77,37,136,34,30,20,128,31,124,21,130,9,28,16,48,124,45,0,0,0,5,0,23,3,68,4,109,58,39,76,92,0,52,112,0,0,42,20,0,32,9,136,17,70,39,26,8,96,10,91,37,121,108,70,127,62,8,76,24,2,17,0,18,19,30,44,9,15,5,0,0,0,0,6,61,77,135,48,108,58,66,2,24,3,4,2,4,10,3,45,76,96,89,1,2,33,113,0,29,94,25,0,78,159,82,159,44,61,4,0,0,50,71,1,28,13,10,10,7,76,0,34,0,0,6,0,10,8,58,4,32,7,0,2,0,1,0,61,118,32,39,100,17,86,81,125,83,82,135,43,105,17,14,89,114,28,0,31,56,98,19,107,68,47,57,29,80,42,127,23,70

InterPro domains:
  IPR000486 Extradiol ring-cleavage dioxygenase, class I /II [PS00082] (245-266)
  IPR004360 Glyoxalase/fosfomycin resistance/dioxygenase domain [PF00903] (149-266)
  IPR029068 Glyoxalase/Bleomycin resistance protein/Dihydroxybiphenyl dioxygenase [G3DSA:3.10.180.10] (6-132)
  IPR029068 Glyoxalase/Bleomycin resistance protein/Dihydroxybiphenyl dioxygenase [G3DSA:3.10.180.10] (139-302)
  IPR029068 Glyoxalase/Bleomycin resistance protein/Dihydroxybiphenyl dioxygenase [SSF54593] (6-276)
  IPR037523 Vicinal oxygen chelate (VOC), core domain [PS51819] (9-124)
  IPR037523 Vicinal oxygen chelate (VOC), core domain [PS51819] (149-270)

Sequence (299 aa):
QAAVIELGYMGISVKDPDAWKSFATDMLGLQVLDEGEKDRFYLRMDYWHHRIVVHHNGQDDLEYLGWRVAGKPEFEALGQKLIDAGYKIRICDKVEAQERMVLGLMKTEDPGGNPTEIFWGPRIDMSNPFHPGRPLHGKFVTGDQGLGHCIVRQTDVAEAHKFYSLLGFRGDVEYRIPLPNGMTAELSFMHCNARDHSIAFGAMPAAKRLNHLMLEYTHMEDLGYTHQQFVKNEIDIALQLGIHANDKALTFYGATPSGWLIEPGWRGATAIDEAEYYVGDIFGHGVEATGYGLDVKLS

B-factor: mean 12.89, std 7.55, range [2.64, 59.76]